Protein AF-A0A2G3PJY3-F1 (afdb_monomer_lite)

Organism: Williamsia marianensis (NCBI:txid85044)

Secondary structure (DSSP, 8-state):
-------SS--S--TTTTTS-HHHHHHHHH-HHHHHHHS---PPP--HHHHHHHHHHHHHHHTSTTHHHHHHHHHHHHHHHSSSHHHHBTTTEEEEES-S--SSTT-EEEEEEEETTEEEEEEEE-SSSPEEEEEEEEGGGSPTTHHHHHHTTT-EE-----TTT-TTEEEEEESSHHHHHHHHHH-HHHHHHHHHHHHHHHHH----TTGGG--HHHHHHHHTTGGG-----PPPTTHHHHHHHHHH------PPP--SS---S---

Sequence (268 aa):
MFNSEHTSSIYGASEFDELIAIEDQLAWFEDPAASNLTSAHDVHPIDNNQRARSRKNWAKFTSRPDAHQVLDAVSLNLRTCTPFPFQTQIHYWGVSCLPNTRLGRGYKRLSTVSMGVLEMLWINQTPSGPVSVQMGTDYRLLPPDFERELATCDVAMAGVMHVNGGAAEEVLTFPTISAFIGAMHQFAPIRMAAARFALDRMRMSKLTRHKDAHNFLFAQKALHRVDKWSITTEPLDGLSEVITALREGPATTKHPSSSSRQRDARRE

Structure (mmCIF, N/CA/C/O backbone):
data_AF-A0A2G3PJY3-F1
#
_entry.id   AF-A0A2G3PJY3-F1
#
loop_
_atom_site.group_PDB
_atom_site.id
_atom_site.type_symbol
_atom_site.label_atom_id
_atom_site.label_alt_id
_atom_site.label_comp_id
_atom_site.label_asym_id
_atom_site.label_entity_id
_atom_site.label_seq_id
_atom_site.pdbx_PDB_ins_code
_atom_site.Cartn_x
_atom_site.Cartn_y
_atom_site.Cartn_z
_atom_site.occupancy
_atom_site.B_iso_or_equiv
_atom_site.auth_seq_id
_atom_site.auth_comp_id
_atom_site.auth_asym_id
_atom_site.auth_atom_id
_atom_site.pdbx_PDB_model_num
ATOM 1 N N . MET A 1 1 ? -16.376 12.536 -30.348 1.00 33.31 1 MET A N 1
ATOM 2 C CA . MET A 1 1 ? -16.473 11.520 -29.281 1.00 33.31 1 MET A CA 1
ATOM 3 C C . MET A 1 1 ? -15.064 10.972 -29.119 1.00 33.31 1 MET A C 1
ATOM 5 O O . MET A 1 1 ? -14.607 10.265 -30.003 1.00 33.31 1 MET A O 1
ATOM 9 N N . PHE A 1 2 ? -14.310 11.477 -28.140 1.00 26.34 2 PHE A N 1
ATOM 10 C CA . PHE A 1 2 ? -12.899 11.120 -27.962 1.00 26.34 2 PHE A CA 1
ATOM 11 C C . PHE A 1 2 ? -12.816 9.767 -27.252 1.00 26.34 2 PHE A C 1
ATOM 13 O O . PHE A 1 2 ? -13.312 9.633 -26.136 1.00 26.34 2 PHE A O 1
ATOM 20 N N . ASN A 1 3 ? -12.220 8.776 -27.919 1.00 27.02 3 ASN A N 1
ATOM 21 C CA . ASN A 1 3 ? -11.763 7.541 -27.292 1.00 27.02 3 ASN A CA 1
ATOM 22 C C . ASN A 1 3 ? -10.588 7.893 -26.378 1.00 27.02 3 ASN A C 1
ATOM 24 O O . ASN A 1 3 ? -9.454 8.028 -26.832 1.00 27.02 3 ASN A O 1
ATOM 28 N N . SER A 1 4 ? -10.873 8.072 -25.095 1.00 31.02 4 SER A N 1
ATOM 29 C CA . SER A 1 4 ? -9.855 8.063 -24.051 1.00 31.02 4 SER A CA 1
ATOM 30 C C . SER A 1 4 ? -9.510 6.603 -23.763 1.00 31.02 4 SER A C 1
ATOM 32 O O . SER A 1 4 ? -10.037 6.005 -22.827 1.00 31.02 4 SER A O 1
ATOM 34 N N . GLU A 1 5 ? -8.670 5.991 -24.599 1.00 35.22 5 GLU A N 1
ATOM 35 C CA . GLU A 1 5 ? -7.984 4.759 -24.213 1.00 35.22 5 GLU A CA 1
ATOM 36 C C . GLU A 1 5 ? -7.044 5.110 -23.056 1.00 35.22 5 GLU A C 1
ATOM 38 O O . GLU A 1 5 ? -5.922 5.575 -23.241 1.00 35.22 5 GLU A O 1
ATOM 43 N N . HIS A 1 6 ? -7.547 4.962 -21.832 1.00 41.31 6 HIS A N 1
ATOM 44 C CA . HIS A 1 6 ? -6.742 5.017 -20.623 1.00 41.31 6 HIS A CA 1
ATOM 45 C C . HIS A 1 6 ? -5.883 3.753 -20.590 1.00 41.31 6 HIS A C 1
ATOM 47 O O . HIS A 1 6 ? -6.284 2.735 -20.020 1.00 41.31 6 HIS A O 1
ATOM 53 N N . THR A 1 7 ? -4.727 3.804 -21.253 1.00 43.88 7 THR A N 1
ATOM 54 C CA . THR A 1 7 ? -3.687 2.778 -21.179 1.00 43.88 7 THR A CA 1
ATOM 55 C C . THR A 1 7 ? -3.373 2.517 -19.709 1.00 43.88 7 THR A C 1
ATOM 57 O O . THR A 1 7 ? -2.815 3.351 -19.001 1.00 43.88 7 THR A O 1
ATOM 60 N N . SER A 1 8 ? -3.826 1.364 -19.216 1.00 53.47 8 SER A N 1
ATOM 61 C CA . SER A 1 8 ? -3.751 0.990 -17.802 1.00 53.47 8 SER A CA 1
ATOM 62 C C . SER A 1 8 ? -2.347 0.592 -17.363 1.00 53.47 8 SER A C 1
ATOM 64 O O . SER A 1 8 ? -2.084 0.576 -16.166 1.00 53.47 8 SER A O 1
ATOM 66 N N . SER A 1 9 ? -1.453 0.324 -18.313 1.00 57.56 9 SER A N 1
ATOM 67 C CA . SER A 1 9 ? -0.045 0.029 -18.075 1.00 57.56 9 SER A CA 1
ATOM 68 C C . SER A 1 9 ? 0.822 0.970 -18.891 1.00 57.56 9 SER A C 1
ATOM 70 O O . SER A 1 9 ? 0.548 1.221 -20.067 1.00 57.56 9 SER A O 1
ATOM 72 N N . ILE A 1 10 ? 1.864 1.491 -18.252 1.00 58.69 10 ILE A N 1
ATOM 73 C CA . ILE A 1 10 ? 2.832 2.365 -18.902 1.00 58.69 10 ILE A CA 1
ATOM 74 C C . ILE A 1 10 ? 3.955 1.506 -19.424 1.00 58.69 10 ILE A C 1
ATOM 76 O O . ILE A 1 10 ? 4.731 0.934 -18.662 1.00 58.69 10 ILE A O 1
ATOM 80 N N . TYR A 1 11 ? 4.013 1.450 -20.743 1.00 61.94 11 TYR A N 1
ATOM 81 C CA . TYR A 1 11 ? 5.111 0.858 -21.471 1.00 61.94 11 TYR A CA 1
ATOM 82 C C . TYR A 1 11 ? 6.049 1.986 -21.905 1.00 61.94 11 TYR A C 1
ATOM 84 O O . TYR A 1 11 ? 5.591 2.996 -22.440 1.00 61.94 11 TYR A O 1
ATOM 92 N N . GLY A 1 12 ? 7.348 1.822 -21.650 1.00 74.56 12 GLY A N 1
ATOM 93 C CA . GLY A 1 12 ? 8.374 2.823 -21.951 1.00 74.56 12 GLY A CA 1
ATOM 94 C C . GLY A 1 12 ? 8.879 3.599 -20.732 1.00 74.56 12 GLY A C 1
ATOM 95 O O . GLY A 1 12 ? 8.469 3.340 -19.599 1.00 74.56 12 GLY A O 1
ATOM 96 N N . ALA A 1 13 ? 9.801 4.529 -20.994 1.00 83.19 13 ALA A N 1
ATOM 97 C CA . ALA A 1 13 ? 10.519 5.291 -19.976 1.00 83.19 13 ALA A CA 1
ATOM 98 C C . ALA A 1 13 ? 9.579 6.121 -19.082 1.00 83.19 13 ALA A C 1
ATOM 100 O O . ALA A 1 13 ? 8.616 6.729 -19.556 1.00 83.19 13 ALA A O 1
ATOM 101 N N . SER A 1 14 ? 9.888 6.165 -17.790 1.00 91.62 14 SER A N 1
ATOM 102 C CA . SER A 1 14 ? 9.190 6.930 -16.756 1.00 91.62 14 SER A CA 1
ATOM 103 C C . SER A 1 14 ? 10.194 7.673 -15.873 1.00 91.62 14 SER A C 1
ATOM 105 O O . SER A 1 14 ? 11.303 7.194 -15.667 1.00 91.62 14 SER A O 1
ATOM 107 N N . GLU A 1 15 ? 9.791 8.788 -15.255 1.00 93.06 15 GLU A N 1
ATOM 108 C CA . GLU A 1 15 ? 10.578 9.432 -14.185 1.00 93.06 15 GLU A CA 1
ATOM 109 C C . GLU A 1 15 ? 10.863 8.482 -13.004 1.00 93.06 15 GLU A C 1
ATOM 111 O O . GLU A 1 15 ? 11.769 8.720 -12.206 1.00 93.06 15 GLU A O 1
ATOM 116 N N . PHE A 1 16 ? 10.079 7.408 -12.855 1.00 94.38 16 PHE A N 1
ATOM 117 C CA . PHE A 1 16 ? 10.356 6.366 -11.869 1.00 94.38 16 PHE A CA 1
ATOM 118 C C . PHE A 1 16 ? 11.653 5.603 -12.189 1.00 94.38 16 PHE A C 1
ATOM 120 O O . PHE A 1 16 ? 12.368 5.233 -11.260 1.00 94.38 16 PHE A O 1
ATOM 127 N N . ASP A 1 17 ? 11.998 5.464 -13.475 1.00 94.00 17 ASP A N 1
ATOM 128 C CA . ASP A 1 17 ? 13.208 4.775 -13.954 1.00 94.00 17 ASP A CA 1
ATOM 129 C C . ASP A 1 17 ? 14.494 5.534 -13.605 1.00 94.00 17 ASP A C 1
ATOM 131 O O . ASP A 1 17 ? 15.562 4.939 -13.497 1.00 94.00 17 ASP A O 1
ATOM 135 N N . GLU A 1 18 ? 14.394 6.850 -13.392 1.00 93.44 18 GLU A N 1
ATOM 136 C CA . GLU A 1 18 ? 15.515 7.682 -12.938 1.00 93.44 18 GLU A CA 1
ATOM 137 C C . GLU A 1 18 ? 15.864 7.434 -11.464 1.00 93.44 18 GLU A C 1
ATOM 139 O O . GLU A 1 18 ? 16.992 7.690 -11.045 1.00 93.44 18 GLU A O 1
ATOM 144 N N . LEU A 1 19 ? 14.890 6.973 -10.669 1.00 93.31 19 LEU A N 1
ATOM 145 C CA . LEU A 1 19 ? 15.078 6.670 -9.250 1.00 93.31 19 LEU A CA 1
ATOM 146 C C . LEU A 1 19 ? 15.406 5.193 -9.026 1.00 93.31 19 LEU A C 1
ATOM 148 O O . LEU A 1 19 ? 16.272 4.884 -8.213 1.00 93.31 19 LEU A O 1
ATOM 152 N N . ILE A 1 20 ? 14.693 4.302 -9.714 1.00 94.69 20 ILE A N 1
ATOM 153 C CA . ILE A 1 20 ? 14.829 2.852 -9.591 1.00 94.69 20 ILE A CA 1
ATOM 154 C C . ILE A 1 20 ? 15.078 2.291 -10.988 1.00 94.69 20 ILE A C 1
ATOM 156 O O . ILE A 1 20 ? 14.203 2.394 -11.847 1.00 94.69 20 ILE A O 1
ATOM 160 N N . ALA A 1 21 ? 16.231 1.662 -11.213 1.00 94.00 21 ALA A N 1
ATOM 161 C CA . ALA A 1 21 ? 16.554 1.080 -12.513 1.00 94.00 21 ALA A CA 1
ATOM 162 C C . ALA A 1 21 ? 15.511 0.028 -12.931 1.00 94.00 21 ALA A C 1
ATOM 164 O O . ALA A 1 21 ? 14.923 -0.657 -12.092 1.00 94.00 21 ALA A O 1
ATOM 165 N N . ILE A 1 22 ? 15.265 -0.115 -14.235 1.00 92.00 22 ILE A N 1
ATOM 166 C CA . ILE A 1 22 ? 14.250 -1.047 -14.755 1.00 92.00 22 ILE A CA 1
ATOM 167 C C . ILE A 1 22 ? 14.578 -2.487 -14.345 1.00 92.00 22 ILE A C 1
ATOM 169 O O . ILE A 1 22 ? 13.683 -3.251 -13.991 1.00 92.00 22 ILE A O 1
ATOM 173 N N . GLU A 1 23 ? 15.858 -2.846 -14.338 1.00 92.56 23 GLU A N 1
ATOM 174 C CA . GLU A 1 23 ? 16.346 -4.155 -13.913 1.00 92.56 23 GLU A CA 1
ATOM 175 C C . GLU A 1 23 ? 15.986 -4.436 -12.449 1.00 92.56 23 GLU A C 1
ATOM 177 O O . GLU A 1 23 ? 15.497 -5.522 -12.138 1.00 92.56 23 GLU A O 1
ATOM 182 N N . ASP A 1 24 ? 16.132 -3.435 -11.575 1.00 94.31 24 ASP A N 1
ATOM 183 C CA . ASP A 1 24 ? 15.751 -3.537 -10.165 1.00 94.31 24 ASP A CA 1
ATOM 184 C C . ASP A 1 24 ? 14.231 -3.641 -10.008 1.00 94.31 24 ASP A C 1
ATOM 186 O O . ASP A 1 24 ? 13.748 -4.414 -9.183 1.00 94.31 24 ASP A O 1
ATOM 190 N N . GLN A 1 25 ? 13.451 -2.912 -10.814 1.00 94.44 25 GLN A N 1
ATOM 191 C CA . GLN A 1 25 ? 11.987 -3.020 -10.809 1.00 94.44 25 GLN A CA 1
ATOM 192 C C . GLN A 1 25 ? 11.514 -4.420 -11.212 1.00 94.44 25 GLN A C 1
ATOM 194 O O . GLN A 1 25 ? 10.578 -4.944 -10.610 1.00 94.44 25 GLN A O 1
ATOM 199 N N . LEU A 1 26 ? 12.154 -5.026 -12.217 1.00 91.50 26 LEU A N 1
ATOM 200 C CA . LEU A 1 26 ? 11.853 -6.388 -12.659 1.00 91.50 26 LEU A CA 1
ATOM 201 C C . LEU A 1 26 ? 12.228 -7.413 -11.584 1.00 91.50 26 LEU A C 1
ATOM 203 O O . LEU A 1 26 ? 11.395 -8.247 -11.241 1.00 91.50 26 LEU A O 1
ATOM 207 N N . ALA A 1 27 ? 13.429 -7.302 -11.009 1.00 92.06 27 ALA A N 1
ATOM 208 C CA . ALA A 1 27 ? 13.872 -8.173 -9.921 1.00 92.06 27 ALA A CA 1
ATOM 209 C C . ALA A 1 27 ? 12.976 -8.036 -8.677 1.00 92.06 27 ALA A C 1
ATOM 211 O O . ALA A 1 27 ? 12.614 -9.030 -8.053 1.00 92.06 27 ALA A O 1
ATOM 212 N N . TRP A 1 28 ? 12.555 -6.812 -8.344 1.00 94.38 28 TRP A N 1
ATOM 213 C CA . TRP A 1 28 ? 11.581 -6.572 -7.283 1.00 94.38 28 TRP A CA 1
ATOM 214 C C . TRP A 1 28 ? 10.233 -7.213 -7.590 1.00 94.38 28 TRP A C 1
ATOM 216 O O . TRP A 1 28 ? 9.597 -7.736 -6.685 1.00 94.38 28 TRP A O 1
ATOM 226 N N . PHE A 1 29 ? 9.775 -7.181 -8.840 1.00 93.12 29 PHE A N 1
ATOM 227 C CA . PHE A 1 29 ? 8.481 -7.756 -9.188 1.00 93.12 29 PHE A CA 1
ATOM 228 C C . PHE A 1 29 ? 8.472 -9.290 -9.104 1.00 93.12 29 PHE A C 1
ATOM 230 O O . PHE A 1 29 ? 7.424 -9.863 -8.825 1.00 93.12 29 PHE A O 1
ATOM 237 N N . GLU A 1 30 ? 9.615 -9.953 -9.292 1.00 90.81 30 GLU A N 1
ATOM 238 C CA . GLU A 1 30 ? 9.751 -11.402 -9.083 1.00 90.81 30 GLU A CA 1
ATOM 239 C C . GLU A 1 30 ? 9.550 -11.796 -7.612 1.00 90.81 30 GLU A C 1
ATOM 241 O O . GLU A 1 30 ? 8.887 -12.794 -7.325 1.00 90.81 30 GLU A O 1
ATOM 246 N N . ASP A 1 31 ? 10.071 -10.993 -6.678 1.00 91.31 31 ASP A N 1
ATOM 247 C CA . ASP A 1 31 ? 9.917 -11.219 -5.242 1.00 91.31 31 ASP A CA 1
ATOM 248 C C . ASP A 1 31 ? 9.834 -9.904 -4.436 1.00 91.31 31 ASP A C 1
ATOM 250 O O . ASP A 1 31 ? 10.797 -9.497 -3.770 1.00 91.31 31 ASP A O 1
ATOM 254 N N . PRO A 1 32 ? 8.656 -9.245 -4.408 1.00 93.75 32 PRO A N 1
ATOM 255 C CA . PRO A 1 32 ? 8.513 -7.958 -3.731 1.00 93.75 32 PRO A CA 1
ATOM 256 C C . PRO A 1 32 ? 8.850 -8.027 -2.245 1.00 93.75 32 PRO A C 1
ATOM 258 O O . PRO A 1 32 ? 9.388 -7.077 -1.671 1.00 93.75 32 PRO A O 1
ATOM 261 N N . ALA A 1 33 ? 8.518 -9.154 -1.609 1.00 92.50 33 ALA A N 1
ATOM 262 C CA . ALA A 1 33 ? 8.734 -9.349 -0.191 1.00 92.50 33 ALA A CA 1
ATOM 263 C C . ALA A 1 33 ? 10.233 -9.440 0.112 1.00 92.50 33 ALA A C 1
ATOM 265 O O . ALA A 1 33 ? 10.715 -8.667 0.942 1.00 92.50 33 ALA A O 1
ATOM 266 N N . ALA A 1 34 ? 10.981 -10.334 -0.539 1.00 91.00 34 ALA A N 1
ATOM 267 C CA . ALA A 1 34 ? 12.408 -10.473 -0.266 1.00 91.00 34 ALA A CA 1
ATOM 268 C C . ALA A 1 34 ? 13.186 -9.211 -0.648 1.00 91.00 34 ALA A C 1
ATOM 270 O O . ALA A 1 34 ? 13.959 -8.717 0.177 1.00 91.00 34 ALA A O 1
ATOM 271 N N . SER A 1 35 ? 12.916 -8.622 -1.818 1.00 92.19 35 SER A N 1
ATOM 272 C CA . SER A 1 35 ? 13.588 -7.394 -2.258 1.00 92.19 35 SER A CA 1
ATOM 273 C C . SER A 1 35 ? 13.389 -6.247 -1.268 1.00 92.19 35 SER A C 1
ATOM 275 O O . SER A 1 35 ? 14.342 -5.546 -0.924 1.00 92.19 35 SER A O 1
ATOM 277 N N . ASN A 1 36 ? 12.180 -6.085 -0.722 1.00 93.06 36 ASN A N 1
ATOM 278 C CA . ASN A 1 36 ? 11.906 -5.060 0.286 1.00 93.06 36 ASN A CA 1
ATOM 279 C C . ASN A 1 36 ? 12.504 -5.374 1.673 1.00 93.06 36 ASN A C 1
ATOM 281 O O . ASN A 1 36 ? 12.446 -4.511 2.546 1.00 93.06 36 ASN A O 1
ATOM 285 N N . LEU A 1 37 ? 13.043 -6.577 1.918 1.00 88.31 37 LEU A N 1
ATOM 286 C CA . LEU A 1 37 ? 13.780 -6.913 3.154 1.00 88.31 37 LEU A CA 1
ATOM 287 C C . LEU A 1 37 ? 15.218 -6.459 3.103 1.00 88.31 37 LEU A C 1
ATOM 289 O O . LEU A 1 37 ? 15.779 -6.041 4.106 1.00 88.31 37 LEU A O 1
ATOM 293 N N . THR A 1 38 ? 15.817 -6.652 1.937 1.00 85.50 38 THR A N 1
ATOM 294 C CA . THR A 1 38 ? 17.238 -6.424 1.714 1.00 85.50 38 THR A CA 1
ATOM 295 C C . THR A 1 38 ? 17.502 -5.019 1.196 1.00 85.50 38 THR A C 1
ATOM 297 O O . THR A 1 38 ? 18.649 -4.580 1.194 1.00 85.50 38 THR A O 1
ATOM 300 N N . SER A 1 39 ? 16.458 -4.313 0.751 1.00 81.69 39 SER A N 1
ATOM 301 C CA . SER A 1 39 ? 16.536 -2.915 0.335 1.00 81.69 39 SER A CA 1
ATOM 302 C C . SER A 1 39 ? 17.130 -2.053 1.443 1.00 81.69 39 SER A C 1
ATOM 304 O O . SER A 1 39 ? 16.768 -2.188 2.610 1.00 81.69 39 SER A O 1
ATOM 306 N N . ALA A 1 40 ? 18.016 -1.127 1.074 1.00 73.50 40 ALA A N 1
ATOM 307 C CA . ALA A 1 40 ? 18.611 -0.200 2.027 1.00 73.50 40 ALA A CA 1
ATOM 308 C C . ALA A 1 40 ? 17.519 0.563 2.797 1.00 73.50 40 ALA A C 1
ATOM 310 O O . ALA A 1 40 ? 16.655 1.218 2.206 1.00 73.50 40 ALA A O 1
ATOM 311 N N . HIS A 1 41 ? 17.570 0.488 4.127 1.00 79.25 41 HIS A N 1
ATOM 312 C CA . HIS A 1 41 ? 16.671 1.208 5.030 1.00 79.25 41 HIS A CA 1
ATOM 313 C C . HIS A 1 41 ? 17.119 2.667 5.202 1.00 79.25 41 HIS A C 1
ATOM 315 O O . HIS A 1 41 ? 17.265 3.150 6.329 1.00 79.25 41 HIS A O 1
ATOM 321 N N . ASP A 1 42 ? 17.328 3.382 4.096 1.00 70.44 42 ASP A N 1
ATOM 322 C CA . ASP A 1 42 ? 17.586 4.821 4.131 1.00 70.44 42 ASP A CA 1
ATOM 323 C C . ASP A 1 42 ? 16.280 5.543 4.459 1.00 70.44 42 ASP A C 1
ATOM 325 O O . ASP A 1 42 ? 15.516 5.994 3.606 1.00 70.44 42 ASP A O 1
ATOM 329 N N . VAL A 1 43 ? 15.978 5.588 5.756 1.00 67.88 43 VAL A N 1
ATOM 330 C CA . VAL A 1 43 ? 14.805 6.274 6.280 1.00 67.88 43 VAL A CA 1
ATOM 331 C C . VAL A 1 43 ? 14.985 7.760 6.029 1.00 67.88 43 VAL A C 1
ATOM 333 O O . VAL A 1 43 ? 15.874 8.385 6.612 1.00 67.88 43 VAL A O 1
ATOM 336 N N . HIS A 1 44 ? 14.089 8.345 5.234 1.00 74.62 44 HIS A N 1
ATOM 337 C CA . HIS A 1 44 ? 14.032 9.793 5.098 1.00 74.62 44 HIS A CA 1
ATOM 338 C C . HIS A 1 44 ? 13.892 10.415 6.501 1.00 74.62 44 HIS A C 1
ATOM 340 O O . HIS A 1 44 ? 12.893 10.162 7.192 1.00 74.62 44 HIS A O 1
ATOM 346 N N . PRO A 1 45 ? 14.865 11.224 6.963 1.00 83.94 45 PRO A N 1
ATOM 347 C CA . PRO A 1 45 ? 14.797 11.808 8.290 1.00 83.94 45 PRO A CA 1
ATOM 348 C C . PRO A 1 45 ? 13.554 12.691 8.385 1.00 83.94 45 PRO A C 1
ATOM 350 O O . PRO A 1 45 ? 13.281 13.513 7.509 1.00 83.94 45 PRO A O 1
ATOM 353 N N . ILE A 1 46 ? 12.770 12.482 9.443 1.00 89.94 46 ILE A N 1
ATOM 354 C CA . ILE A 1 46 ? 11.528 13.224 9.666 1.00 89.94 46 ILE A CA 1
ATOM 355 C C . ILE A 1 46 ? 11.875 14.552 10.331 1.00 89.94 46 ILE A C 1
ATOM 357 O O . ILE A 1 46 ? 12.275 14.568 11.503 1.00 8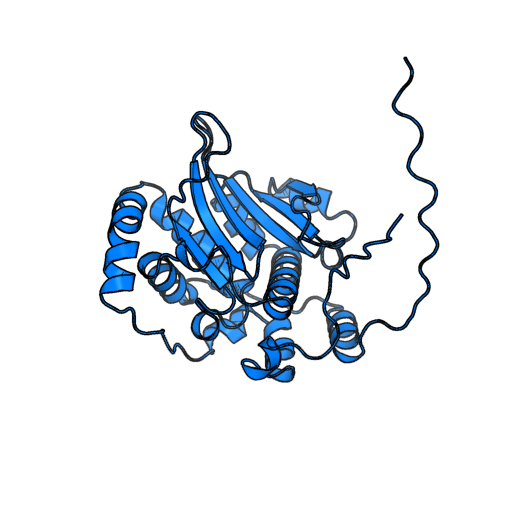9.94 46 ILE A O 1
ATOM 361 N N . ASP A 1 47 ? 11.661 15.655 9.616 1.00 93.56 47 ASP A N 1
ATOM 362 C CA . ASP A 1 47 ? 11.883 16.995 10.154 1.00 93.56 47 ASP A CA 1
ATOM 363 C C . ASP A 1 47 ? 10.828 17.385 11.218 1.00 93.56 47 ASP A C 1
ATOM 365 O O . ASP A 1 47 ? 9.795 16.730 11.417 1.00 93.56 47 ASP A O 1
ATOM 369 N N . ASN A 1 48 ? 11.085 18.477 11.942 1.00 95.19 48 ASN A N 1
ATOM 370 C CA . ASN A 1 48 ? 10.203 18.933 13.019 1.00 95.19 48 ASN A CA 1
ATOM 371 C C . ASN A 1 48 ? 8.800 19.335 12.528 1.00 95.19 48 ASN A C 1
ATOM 373 O O . ASN A 1 48 ? 7.816 19.078 13.228 1.00 95.19 48 ASN A O 1
ATOM 377 N N . ASN A 1 49 ? 8.681 19.903 11.327 1.00 94.88 49 ASN A N 1
ATOM 378 C CA . ASN A 1 49 ? 7.404 20.325 10.749 1.00 94.88 49 ASN A CA 1
ATOM 379 C C . ASN A 1 49 ? 6.571 19.112 10.312 1.00 94.88 49 ASN A C 1
ATOM 381 O O . ASN A 1 49 ? 5.372 19.030 10.591 1.00 94.88 49 ASN A O 1
ATOM 385 N N . GLN A 1 50 ? 7.197 18.129 9.667 1.00 94.75 50 GLN A N 1
ATOM 386 C CA . GLN A 1 50 ? 6.605 16.840 9.309 1.00 94.75 50 GLN A CA 1
ATOM 387 C C . GLN A 1 50 ? 6.100 16.093 10.550 1.00 94.75 50 GLN A C 1
ATOM 389 O O . GLN A 1 50 ? 4.960 15.609 10.578 1.00 94.75 50 GLN A O 1
ATOM 394 N N . ARG A 1 51 ? 6.910 16.064 11.615 1.00 95.62 51 ARG A N 1
ATOM 395 C CA . ARG A 1 51 ? 6.535 15.473 12.904 1.00 95.62 51 ARG A CA 1
ATOM 396 C C . ARG A 1 51 ? 5.355 16.203 13.541 1.00 95.62 51 ARG A C 1
ATOM 398 O O . ARG A 1 51 ? 4.413 15.546 13.989 1.00 95.62 51 ARG A O 1
ATOM 405 N N . ALA A 1 52 ? 5.384 17.536 13.565 1.00 96.12 52 ALA A N 1
ATOM 406 C CA . ALA A 1 52 ? 4.314 18.354 14.129 1.00 96.12 52 ALA A CA 1
ATOM 407 C C . ALA A 1 52 ? 2.977 18.123 13.405 1.00 96.12 52 ALA A C 1
ATOM 409 O O . ALA A 1 52 ? 1.974 17.843 14.065 1.00 96.12 52 ALA A O 1
ATOM 410 N N . ARG A 1 53 ? 2.977 18.130 12.061 1.00 94.94 53 ARG A N 1
ATOM 411 C CA . ARG A 1 53 ? 1.788 17.837 11.237 1.00 94.94 53 ARG A CA 1
ATOM 412 C C . ARG A 1 53 ? 1.231 16.434 11.489 1.00 94.94 53 ARG A C 1
ATOM 414 O O . ARG A 1 53 ? 0.020 16.255 11.593 1.00 94.94 53 ARG A O 1
ATOM 421 N N . SER A 1 54 ? 2.111 15.448 11.659 1.00 96.44 54 SER A N 1
ATOM 422 C CA . SER A 1 54 ? 1.718 14.047 11.861 1.00 96.44 54 SER A CA 1
ATOM 423 C C . SER A 1 54 ? 1.152 13.764 13.260 1.00 96.44 54 SER A C 1
ATOM 425 O O . SER A 1 54 ? 0.321 12.866 13.420 1.00 96.44 54 SER A O 1
ATOM 427 N N . ARG A 1 55 ? 1.587 14.516 14.284 1.00 97.00 55 ARG A N 1
ATOM 428 C CA . ARG A 1 55 ? 1.383 14.192 15.709 1.00 97.00 55 ARG A CA 1
ATOM 429 C C . ARG A 1 55 ? -0.086 14.064 16.110 1.00 97.00 55 ARG A C 1
ATOM 431 O O . ARG A 1 55 ? -0.427 13.116 16.811 1.00 97.00 55 ARG A O 1
ATOM 438 N N . LYS A 1 56 ? -0.954 14.986 15.680 1.00 96.62 56 LYS A N 1
ATOM 439 C CA . LYS A 1 56 ? -2.366 15.017 16.109 1.00 96.62 56 LYS A CA 1
ATOM 440 C C . LYS A 1 56 ? -3.128 13.761 15.675 1.00 96.62 56 LYS A C 1
ATOM 442 O O . LYS A 1 56 ? -3.728 13.087 16.510 1.00 96.62 56 LYS A O 1
ATOM 447 N N . ASN A 1 57 ? -3.096 13.446 14.379 1.00 96.62 57 ASN A N 1
ATOM 448 C CA . ASN A 1 57 ? -3.790 12.271 13.849 1.00 96.62 57 ASN A CA 1
ATOM 449 C C . ASN A 1 57 ? -3.124 10.981 14.312 1.00 96.62 57 ASN A C 1
ATOM 451 O O . ASN A 1 57 ? -3.829 10.034 14.643 1.00 96.62 57 ASN A O 1
ATOM 455 N N . TRP A 1 58 ? -1.793 10.972 14.414 1.00 97.88 58 TRP A N 1
ATOM 456 C CA . TRP A 1 58 ? -1.058 9.827 14.933 1.00 97.88 58 TRP A CA 1
ATOM 457 C C . TRP A 1 58 ? -1.461 9.489 16.371 1.00 97.88 58 TRP A C 1
ATOM 459 O O . TRP A 1 58 ? -1.839 8.354 16.626 1.00 97.88 58 TRP A O 1
ATOM 469 N N . ALA A 1 59 ? -1.485 10.467 17.283 1.00 98.19 59 ALA A N 1
ATOM 470 C CA . ALA A 1 59 ? -1.874 10.243 18.677 1.00 98.19 59 ALA A CA 1
ATOM 471 C C . ALA A 1 59 ? -3.304 9.684 18.798 1.00 98.19 59 ALA A C 1
ATOM 473 O O . ALA A 1 59 ? -3.536 8.702 19.504 1.00 98.19 59 ALA A O 1
ATOM 474 N N . LYS A 1 60 ? -4.251 10.266 18.048 1.00 97.56 60 LYS A N 1
ATOM 475 C CA . LYS A 1 60 ? -5.644 9.793 17.988 1.00 97.56 60 LYS A CA 1
ATOM 476 C C . LYS A 1 60 ? -5.766 8.402 17.361 1.00 97.56 60 LYS A C 1
ATOM 478 O O . LYS A 1 60 ? -6.644 7.631 17.731 1.00 97.56 60 LYS A O 1
ATOM 483 N N . PHE A 1 61 ? -4.930 8.095 16.378 1.00 97.69 61 PHE A N 1
ATOM 484 C CA . PHE A 1 61 ? -4.899 6.786 15.746 1.00 97.69 61 PHE A CA 1
ATOM 485 C C . PHE A 1 61 ? -4.361 5.731 16.716 1.00 97.69 61 PHE A C 1
ATOM 487 O O . PHE A 1 61 ? -5.012 4.713 16.915 1.00 97.69 61 PHE A O 1
ATOM 494 N N . THR A 1 62 ? -3.240 6.002 17.390 1.00 98.12 62 THR A N 1
ATOM 495 C CA . THR A 1 62 ? -2.621 5.069 18.344 1.00 98.12 62 THR A CA 1
ATOM 496 C C . THR A 1 62 ? -3.457 4.806 19.589 1.00 98.12 62 THR A C 1
ATOM 498 O O . THR A 1 62 ? -3.250 3.789 20.238 1.00 98.12 62 THR A O 1
ATOM 501 N N . SER A 1 63 ? -4.405 5.685 19.929 1.00 97.62 63 SER A N 1
ATOM 502 C CA . SER A 1 63 ? -5.332 5.452 21.041 1.00 97.62 63 SER A CA 1
ATOM 503 C C . SER A 1 63 ? -6.475 4.494 20.689 1.00 97.62 63 SER A C 1
ATOM 505 O O . SER A 1 63 ? -7.329 4.237 21.535 1.00 97.62 63 SER A O 1
ATOM 507 N N . ARG A 1 64 ? -6.568 4.020 19.440 1.00 96.06 64 ARG A N 1
ATOM 508 C CA . ARG A 1 64 ? -7.595 3.055 19.041 1.00 96.06 64 ARG A CA 1
ATOM 509 C C . ARG A 1 64 ? -7.210 1.631 19.466 1.00 96.06 64 ARG A C 1
ATOM 511 O O . ARG A 1 64 ? -6.037 1.275 19.366 1.00 96.06 64 ARG A O 1
ATOM 518 N N . PRO A 1 65 ? -8.185 0.783 19.841 1.00 96.00 65 PRO A N 1
ATOM 519 C CA . PRO A 1 65 ? -7.911 -0.605 20.229 1.00 96.00 65 PRO A CA 1
ATOM 520 C C . PRO A 1 65 ? -7.346 -1.460 19.078 1.00 96.00 65 PRO A C 1
ATOM 522 O O . PRO A 1 65 ? -6.532 -2.352 19.299 1.00 96.00 65 PRO A O 1
ATOM 525 N N . ASP A 1 66 ? -7.723 -1.149 17.839 1.00 96.12 66 ASP A N 1
ATOM 526 C CA . ASP A 1 66 ? -7.337 -1.854 16.611 1.00 96.12 66 ASP A CA 1
ATOM 527 C C . ASP A 1 66 ? -6.117 -1.236 15.899 1.00 96.12 66 ASP A C 1
ATOM 529 O O . ASP A 1 66 ? -5.741 -1.675 14.813 1.00 96.12 66 ASP A O 1
ATOM 533 N N . ALA A 1 67 ? -5.465 -0.226 16.493 1.00 97.62 67 ALA A N 1
ATOM 534 C CA . ALA A 1 67 ? -4.382 0.517 15.842 1.00 97.62 67 ALA A CA 1
ATOM 535 C C . ALA A 1 67 ? -3.226 -0.386 15.382 1.00 97.62 67 ALA A C 1
ATOM 537 O O . ALA A 1 67 ? -2.641 -0.155 14.323 1.00 97.62 67 ALA A O 1
ATOM 538 N N . HIS A 1 68 ? -2.902 -1.417 16.169 1.00 97.38 68 HIS A N 1
ATOM 539 C CA . HIS A 1 68 ? -1.848 -2.373 15.842 1.00 97.38 68 HIS A CA 1
ATOM 540 C C . HIS A 1 68 ? -2.205 -3.220 14.615 1.00 97.38 68 HIS A C 1
ATOM 542 O O . HIS A 1 68 ? -1.378 -3.330 13.722 1.00 97.38 68 HIS A O 1
ATOM 548 N N . GLN A 1 69 ? -3.444 -3.705 14.509 1.00 97.19 69 GLN A N 1
ATOM 549 C CA . GLN A 1 69 ? -3.907 -4.486 13.358 1.00 97.19 69 GLN A CA 1
ATOM 550 C C . GLN A 1 69 ? -3.887 -3.646 12.078 1.00 97.19 69 GLN A C 1
ATOM 552 O O . GLN A 1 69 ? -3.443 -4.105 11.030 1.00 97.19 69 GLN A O 1
ATOM 557 N N . VAL A 1 70 ? -4.313 -2.381 12.162 1.00 98.06 70 VAL A N 1
ATOM 558 C CA . VAL A 1 70 ? -4.263 -1.459 11.017 1.00 98.06 70 VAL A CA 1
ATOM 559 C C . VAL A 1 70 ? -2.812 -1.189 10.593 1.00 98.06 70 VAL A C 1
ATOM 561 O O . VAL A 1 70 ? -2.517 -1.160 9.400 1.00 98.06 70 VAL A O 1
ATOM 564 N N . LEU A 1 71 ? -1.898 -1.009 11.555 1.00 97.94 71 LEU A N 1
ATOM 565 C CA . LEU A 1 71 ? -0.459 -0.885 11.288 1.00 97.94 71 LEU A CA 1
ATOM 566 C C . LEU A 1 71 ? 0.112 -2.134 10.626 1.00 97.94 71 LEU A C 1
ATOM 568 O O . LEU A 1 71 ? 0.938 -2.008 9.727 1.00 97.94 71 LEU A O 1
ATOM 572 N N . ASP A 1 72 ? -0.322 -3.305 11.072 1.00 97.69 72 ASP A N 1
ATOM 573 C CA . ASP A 1 72 ? 0.135 -4.583 10.557 1.00 97.69 72 ASP A CA 1
ATOM 574 C C . ASP A 1 72 ? -0.344 -4.778 9.105 1.00 97.69 72 ASP A C 1
ATOM 576 O O . ASP A 1 72 ? 0.473 -5.057 8.233 1.00 97.69 72 ASP A O 1
ATOM 580 N N . ALA A 1 73 ? -1.609 -4.475 8.794 1.00 98.19 73 ALA A N 1
ATOM 581 C CA . ALA A 1 73 ? -2.119 -4.502 7.420 1.00 98.19 73 ALA A CA 1
ATOM 582 C C . ALA A 1 73 ? -1.366 -3.543 6.478 1.00 98.19 73 ALA A C 1
ATOM 584 O O . ALA A 1 73 ? -0.981 -3.922 5.372 1.00 98.19 73 ALA A O 1
ATOM 585 N N . VAL A 1 74 ? -1.116 -2.304 6.920 1.00 98.56 74 VAL A N 1
ATOM 586 C CA . VAL A 1 74 ? -0.335 -1.337 6.129 1.00 98.56 74 VAL A CA 1
ATOM 587 C C . VAL A 1 74 ? 1.105 -1.817 5.957 1.00 98.56 74 VAL A C 1
ATOM 589 O O . VAL A 1 74 ? 1.628 -1.765 4.852 1.00 98.56 74 VAL A O 1
ATOM 592 N N . SER A 1 75 ? 1.745 -2.306 7.021 1.00 97.88 75 SER A N 1
ATOM 593 C CA . SER A 1 75 ? 3.112 -2.832 6.961 1.00 97.88 75 SER A CA 1
ATOM 594 C C . SER A 1 75 ? 3.228 -3.997 5.978 1.00 97.88 75 SER A C 1
ATOM 596 O O . SER A 1 75 ? 4.147 -4.017 5.163 1.00 97.88 75 SER A O 1
ATOM 598 N N . LEU A 1 76 ? 2.263 -4.915 6.003 1.00 97.62 76 LEU A N 1
ATOM 599 C CA . LEU A 1 76 ? 2.190 -6.049 5.093 1.00 97.62 76 LEU A CA 1
ATOM 600 C C . LEU A 1 76 ? 2.039 -5.609 3.629 1.00 97.62 76 LEU A C 1
ATOM 602 O O . LEU A 1 76 ? 2.730 -6.127 2.752 1.00 97.62 76 LEU A O 1
ATOM 606 N N . ASN A 1 77 ? 1.183 -4.624 3.357 1.00 98.06 77 ASN A N 1
ATOM 607 C CA . ASN A 1 77 ? 1.038 -4.061 2.015 1.00 98.06 77 ASN A CA 1
ATOM 608 C C . ASN A 1 77 ? 2.316 -3.346 1.543 1.00 98.06 77 ASN A C 1
ATOM 610 O O . ASN A 1 77 ? 2.746 -3.553 0.410 1.00 98.06 77 ASN A O 1
ATOM 614 N N . LEU A 1 78 ? 2.970 -2.566 2.411 1.00 97.25 78 LEU A N 1
ATOM 615 C CA . LEU A 1 78 ? 4.259 -1.940 2.088 1.00 97.25 78 LEU A CA 1
ATOM 616 C C . LEU A 1 78 ? 5.318 -2.994 1.768 1.00 97.25 78 LEU A C 1
ATOM 618 O O . LEU A 1 78 ? 6.048 -2.863 0.792 1.00 97.25 78 LEU A O 1
ATOM 622 N N . ARG A 1 79 ? 5.351 -4.066 2.560 1.00 95.62 79 ARG A N 1
ATOM 623 C CA . ARG A 1 79 ? 6.274 -5.181 2.391 1.00 95.62 79 ARG A CA 1
ATOM 624 C C . ARG A 1 79 ? 6.092 -5.899 1.055 1.00 95.62 79 ARG A C 1
ATOM 626 O O . ARG A 1 79 ? 7.076 -6.182 0.390 1.00 95.62 79 ARG A O 1
ATOM 633 N N . THR A 1 80 ? 4.858 -6.215 0.685 1.00 96.25 80 THR A N 1
ATOM 634 C CA . THR A 1 80 ? 4.575 -7.176 -0.396 1.00 96.25 80 THR A CA 1
ATOM 635 C C . THR A 1 80 ? 4.117 -6.544 -1.702 1.00 96.25 80 THR A C 1
ATOM 637 O O . THR A 1 80 ? 4.114 -7.221 -2.720 1.00 96.25 80 THR A O 1
ATOM 640 N N . CYS A 1 81 ? 3.691 -5.281 -1.681 1.00 97.25 81 CYS A N 1
ATOM 641 C CA . CYS A 1 81 ? 3.046 -4.652 -2.833 1.00 97.25 81 CYS A CA 1
ATOM 642 C C . CYS A 1 81 ? 3.671 -3.313 -3.223 1.00 97.25 81 CY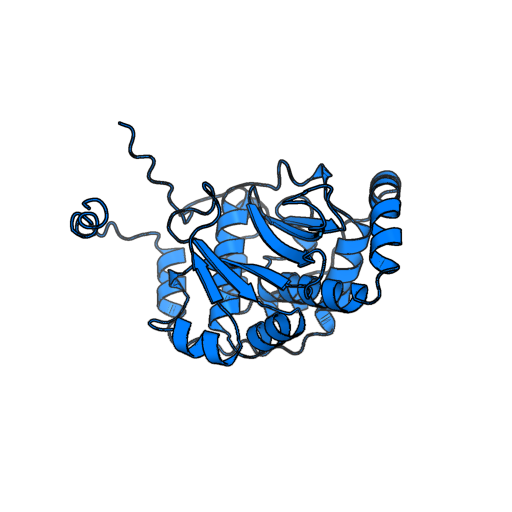S A C 1
ATOM 644 O O . CYS A 1 81 ? 3.432 -2.850 -4.327 1.00 97.25 81 CYS A O 1
ATOM 646 N N . THR A 1 82 ? 4.422 -2.649 -2.338 1.00 97.25 82 THR A N 1
ATOM 647 C CA . THR A 1 82 ? 4.954 -1.306 -2.623 1.00 97.25 82 THR A CA 1
ATOM 648 C C . THR A 1 82 ? 6.398 -1.393 -3.122 1.00 97.25 82 THR A C 1
ATOM 650 O O . THR A 1 82 ? 7.239 -1.894 -2.374 1.00 97.25 82 THR A O 1
ATOM 653 N N . PRO A 1 83 ? 6.711 -0.901 -4.334 1.00 96.38 83 PRO A N 1
ATOM 654 C CA . PRO A 1 83 ? 8.083 -0.801 -4.827 1.00 96.38 83 PRO A CA 1
ATOM 655 C C . PRO A 1 83 ? 8.986 0.023 -3.903 1.00 96.38 83 PRO A C 1
ATOM 657 O O . PRO A 1 83 ? 8.755 1.222 -3.710 1.00 96.38 83 PRO A O 1
ATOM 660 N N . PHE A 1 84 ? 10.027 -0.612 -3.355 1.00 95.75 84 PHE A N 1
ATOM 661 C CA . PHE A 1 84 ? 11.125 0.031 -2.617 1.00 95.75 84 PHE A CA 1
ATOM 662 C C . PHE A 1 84 ? 10.648 1.079 -1.595 1.00 95.75 84 PHE A C 1
ATOM 664 O O . PHE A 1 84 ? 11.001 2.259 -1.688 1.00 95.75 84 PHE A O 1
ATOM 671 N N . PRO A 1 85 ? 9.808 0.700 -0.614 1.00 96.06 85 PRO A N 1
ATOM 672 C CA . PRO A 1 85 ? 8.972 1.647 0.114 1.00 96.06 85 PRO A CA 1
ATOM 673 C C . PRO A 1 85 ? 9.782 2.648 0.951 1.00 96.06 85 PRO A C 1
ATOM 675 O O . PRO A 1 85 ? 9.310 3.759 1.174 1.00 96.06 85 PRO A O 1
ATOM 678 N N . PHE A 1 86 ? 11.006 2.316 1.374 1.00 94.88 86 PHE A N 1
ATOM 679 C CA . PHE A 1 86 ? 11.904 3.277 2.027 1.00 94.88 86 PHE A CA 1
ATOM 680 C C . PHE A 1 86 ? 12.378 4.376 1.065 1.00 94.88 86 PHE A C 1
ATOM 682 O O . PHE A 1 86 ? 12.254 5.558 1.377 1.00 94.88 86 PHE A O 1
ATOM 689 N N . GLN A 1 87 ? 12.855 3.994 -0.121 1.00 94.19 87 GLN A N 1
ATOM 690 C CA . GLN A 1 87 ? 13.446 4.905 -1.109 1.00 94.19 87 GLN A CA 1
ATOM 691 C C . GLN A 1 87 ? 12.394 5.779 -1.806 1.00 94.19 87 GLN A C 1
ATOM 693 O O . GLN A 1 87 ? 12.664 6.915 -2.190 1.00 94.19 87 GLN A O 1
ATOM 698 N N . THR A 1 88 ? 11.174 5.262 -1.964 1.00 95.38 88 THR A N 1
ATOM 699 C CA . THR A 1 88 ? 10.121 5.894 -2.774 1.00 95.38 88 THR A CA 1
ATOM 700 C C . THR A 1 88 ? 9.075 6.654 -1.947 1.00 95.38 88 THR A C 1
ATOM 702 O O . THR A 1 88 ? 8.135 7.238 -2.508 1.00 95.38 88 THR A O 1
ATOM 705 N N . GLN A 1 89 ? 9.231 6.679 -0.614 1.00 95.62 89 GLN A N 1
ATOM 706 C CA . GLN A 1 89 ? 8.345 7.395 0.309 1.00 95.62 89 GLN A CA 1
ATOM 707 C C . GLN A 1 89 ? 8.231 8.870 -0.080 1.00 95.62 89 GLN A C 1
ATOM 709 O O . GLN A 1 89 ? 9.204 9.477 -0.510 1.00 95.62 89 GLN A O 1
ATOM 714 N N . ILE A 1 90 ? 7.033 9.446 0.076 1.00 94.38 90 ILE A N 1
ATOM 715 C CA . ILE A 1 90 ? 6.638 10.843 -0.195 1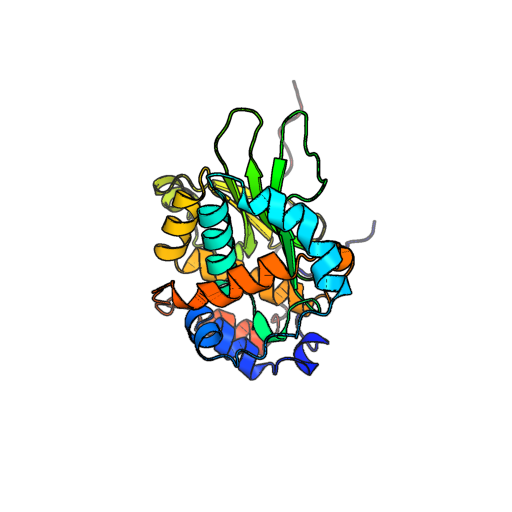.00 94.38 90 ILE A CA 1
ATOM 716 C C . ILE A 1 90 ? 6.748 11.294 -1.661 1.00 94.38 90 ILE A C 1
ATOM 718 O O . ILE A 1 90 ? 6.031 12.210 -2.070 1.00 94.38 90 ILE A O 1
ATOM 722 N N . HIS A 1 91 ? 7.600 10.647 -2.454 1.00 94.62 91 HIS A N 1
ATOM 723 C CA . HIS A 1 91 ? 7.787 10.916 -3.873 1.00 94.62 91 HIS A CA 1
ATOM 724 C C . HIS A 1 91 ? 6.802 10.145 -4.734 1.00 94.62 91 HIS A C 1
ATOM 726 O O . HIS A 1 91 ? 6.222 10.739 -5.634 1.00 94.62 91 HIS A O 1
ATOM 732 N N . TYR A 1 92 ? 6.573 8.866 -4.440 1.00 96.75 92 TYR A N 1
ATOM 733 C CA . TYR A 1 92 ? 5.729 7.999 -5.265 1.00 96.75 92 TYR A CA 1
ATOM 734 C C . TYR A 1 92 ? 4.610 7.323 -4.480 1.00 96.75 92 TYR A C 1
ATOM 736 O O . TYR A 1 92 ? 3.557 7.045 -5.052 1.00 96.75 92 TYR A O 1
ATOM 744 N N . TRP A 1 93 ? 4.776 7.161 -3.166 1.00 97.75 93 TRP A N 1
ATOM 745 C CA . TRP A 1 93 ? 3.709 6.699 -2.287 1.00 97.75 93 TRP A CA 1
ATOM 746 C C . TRP A 1 93 ? 3.612 7.515 -1.000 1.00 97.75 93 TRP A C 1
ATOM 748 O O . TRP A 1 93 ? 4.561 8.162 -0.547 1.00 97.75 93 TRP A O 1
ATOM 758 N N . GLY A 1 94 ? 2.440 7.473 -0.375 1.00 97.69 94 GLY A N 1
ATOM 759 C CA . GLY A 1 94 ? 2.240 8.022 0.954 1.00 97.69 94 GLY A CA 1
ATOM 760 C C . GLY A 1 94 ? 1.145 7.306 1.728 1.00 97.69 94 GLY A C 1
ATOM 761 O O . GLY A 1 94 ? 0.300 6.642 1.145 1.00 97.69 94 GLY A O 1
ATOM 762 N N . VAL A 1 95 ? 1.152 7.448 3.052 1.00 98.19 95 VAL A N 1
ATOM 763 C CA . VAL A 1 95 ? 0.113 6.896 3.925 1.00 98.19 95 VAL A CA 1
ATOM 764 C C . VAL A 1 95 ? -0.475 7.989 4.799 1.00 98.19 95 VAL A C 1
ATOM 766 O O . VAL A 1 95 ? 0.253 8.834 5.312 1.00 98.19 95 VAL A O 1
ATOM 769 N N . SER A 1 96 ? -1.786 7.965 5.002 1.00 97.56 96 SER A N 1
ATOM 770 C CA . SER A 1 96 ? -2.484 8.837 5.950 1.00 97.56 96 SER A CA 1
ATOM 771 C C . SER A 1 96 ? -3.128 8.009 7.062 1.00 97.56 96 SER A C 1
ATOM 773 O O . SER A 1 96 ? -3.532 6.875 6.827 1.00 97.56 96 SER A O 1
ATOM 775 N N . CYS A 1 97 ? -3.261 8.570 8.270 1.00 96.62 97 CYS A N 1
ATOM 776 C CA . CYS A 1 97 ? -4.169 8.043 9.296 1.00 96.62 97 CYS A CA 1
ATOM 777 C C . CYS A 1 97 ? -5.279 9.041 9.599 1.00 96.62 97 CYS A C 1
ATOM 779 O O . CYS A 1 97 ? -5.041 10.247 9.721 1.00 96.62 97 CYS A O 1
ATOM 781 N N . LEU A 1 98 ? -6.483 8.498 9.775 1.00 95.00 98 LEU A N 1
ATOM 782 C CA . LEU A 1 98 ? -7.709 9.233 10.069 1.00 95.00 98 LEU A CA 1
ATOM 783 C C . LEU A 1 98 ? -7.915 10.440 9.134 1.00 95.00 98 LEU A C 1
ATOM 785 O O . LEU A 1 98 ? -8.121 11.553 9.634 1.00 95.00 98 LEU A O 1
ATOM 789 N N . PRO A 1 99 ? -7.829 10.270 7.797 1.00 91.12 99 PRO A N 1
ATOM 790 C CA . PRO A 1 99 ? -8.109 11.370 6.888 1.00 91.12 99 PRO A CA 1
ATOM 791 C C . PRO A 1 99 ? -9.558 11.838 7.065 1.00 91.12 99 PRO A C 1
ATOM 793 O O . PRO A 1 99 ? -10.448 11.078 7.448 1.00 91.12 99 PRO A O 1
ATOM 796 N N . ASN A 1 100 ? -9.812 13.110 6.760 1.00 85.19 100 ASN A N 1
ATOM 797 C CA . ASN A 1 100 ? -11.134 13.724 6.926 1.00 85.19 100 ASN A CA 1
ATOM 798 C C . ASN A 1 100 ? -12.169 13.274 5.875 1.00 85.19 100 ASN A C 1
ATOM 800 O O . ASN A 1 100 ? -13.261 13.841 5.817 1.00 85.19 100 ASN A O 1
ATOM 804 N N . THR A 1 101 ? -11.860 12.264 5.064 1.00 78.94 101 THR A N 1
ATOM 805 C CA . THR A 1 101 ? -12.767 11.697 4.066 1.00 78.94 101 THR A CA 1
ATOM 806 C C . THR A 1 101 ? -13.990 11.087 4.752 1.00 78.94 101 THR A C 1
ATOM 808 O O . THR A 1 101 ? -13.887 10.103 5.488 1.00 78.94 101 THR A O 1
ATOM 811 N N . ARG A 1 102 ? -15.167 11.677 4.518 1.00 74.06 102 ARG A N 1
ATOM 812 C CA . ARG A 1 102 ? -16.457 11.175 5.007 1.00 74.06 102 ARG A CA 1
ATOM 813 C C . ARG A 1 102 ? -17.224 10.569 3.835 1.00 74.06 102 ARG A C 1
ATOM 815 O O . ARG A 1 102 ? -17.704 11.312 2.991 1.00 74.06 102 ARG A O 1
ATOM 822 N N . LEU A 1 103 ? -17.359 9.241 3.801 1.00 74.50 103 LEU A N 1
ATOM 823 C CA . LEU A 1 103 ? -18.177 8.546 2.790 1.00 74.50 103 LEU A CA 1
ATOM 824 C C . LEU A 1 103 ? -19.664 8.455 3.179 1.00 74.50 103 LEU A C 1
ATOM 826 O O . LEU A 1 103 ? -20.490 8.016 2.392 1.00 74.50 103 LEU A O 1
ATOM 830 N N . GLY A 1 104 ? -20.019 8.863 4.399 1.00 80.25 104 GLY A N 1
ATOM 831 C CA . GLY A 1 104 ? -21.385 8.815 4.908 1.00 80.25 104 GLY A CA 1
ATOM 832 C C . GLY A 1 104 ? -21.441 9.062 6.412 1.00 80.25 104 GLY A C 1
ATOM 833 O O . GLY A 1 104 ? -20.410 9.195 7.083 1.00 80.25 104 GLY A O 1
ATOM 834 N N . ARG A 1 105 ? -22.654 9.134 6.969 1.00 80.94 105 ARG A N 1
ATOM 835 C CA . ARG A 1 105 ? -22.848 9.341 8.410 1.00 80.94 105 ARG A CA 1
ATOM 836 C C . ARG A 1 105 ? -22.251 8.168 9.190 1.00 80.94 105 ARG A C 1
ATOM 838 O O . ARG A 1 105 ? -22.669 7.035 9.014 1.00 80.94 105 ARG A O 1
ATOM 845 N N . GLY A 1 106 ? -21.287 8.468 10.062 1.00 80.69 106 GLY A N 1
ATOM 846 C CA . GLY A 1 106 ? -20.630 7.507 10.957 1.00 80.69 106 GLY A CA 1
ATOM 847 C C . GLY A 1 106 ? -19.556 6.626 10.305 1.00 80.69 106 GLY A C 1
ATOM 848 O O . GLY A 1 106 ? -18.883 5.888 11.018 1.00 80.69 106 GLY A O 1
ATOM 849 N N . TYR A 1 107 ? -19.351 6.741 8.992 1.00 89.00 107 TYR A N 1
ATOM 850 C CA . TYR A 1 107 ? -18.248 6.085 8.300 1.00 89.00 107 TYR A CA 1
ATOM 851 C C . TYR A 1 107 ? -16.918 6.769 8.626 1.00 89.00 107 TYR A C 1
ATOM 853 O O . TYR A 1 107 ? -16.837 8.003 8.659 1.00 89.00 107 TYR A O 1
ATOM 861 N N . LYS A 1 108 ? -15.867 5.981 8.854 1.00 92.50 108 LYS A N 1
ATOM 862 C CA . LYS A 1 108 ? -14.530 6.483 9.180 1.00 92.50 108 LYS A CA 1
ATOM 863 C C . LYS A 1 108 ? -13.479 5.786 8.327 1.00 92.50 108 LYS A C 1
ATOM 865 O O . LYS A 1 108 ? -13.282 4.581 8.454 1.00 92.50 108 LYS A O 1
ATOM 870 N N . ARG A 1 109 ? -12.739 6.570 7.543 1.00 95.44 109 ARG A N 1
ATOM 871 C CA . ARG A 1 109 ? -11.476 6.128 6.951 1.00 95.44 109 ARG A CA 1
ATOM 872 C C . ARG A 1 109 ? -10.405 6.130 8.041 1.00 95.44 109 ARG A C 1
ATOM 874 O O . ARG A 1 109 ? -10.158 7.159 8.671 1.00 95.44 109 ARG A O 1
ATOM 881 N N . LEU A 1 110 ? -9.814 4.971 8.310 1.00 97.12 110 LEU A N 1
ATOM 882 C CA . LEU A 1 110 ? -8.792 4.796 9.344 1.00 97.12 110 LEU A CA 1
ATOM 883 C C . LEU A 1 110 ? -7.391 5.015 8.792 1.00 97.12 110 LEU A C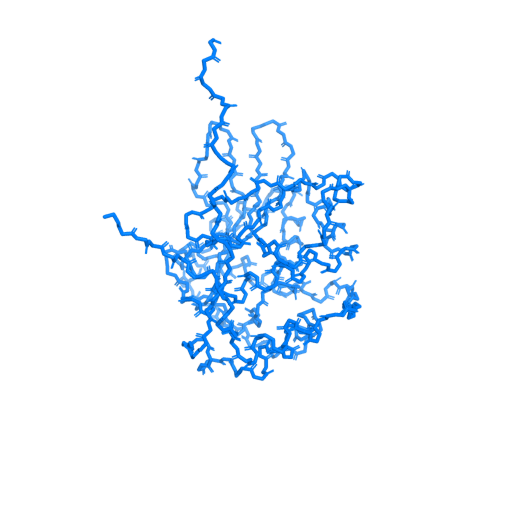 1
ATOM 885 O O . LEU A 1 110 ? -6.579 5.677 9.436 1.00 97.12 110 LEU A O 1
ATOM 889 N N . SER A 1 111 ? -7.137 4.477 7.603 1.00 98.19 111 SER A N 1
ATOM 890 C CA . SER A 1 111 ? -5.868 4.593 6.898 1.00 98.19 111 SER A CA 1
ATOM 891 C C . SER A 1 111 ? -6.091 4.542 5.391 1.00 98.19 111 SER A C 1
ATOM 893 O O . SER A 1 111 ? -7.024 3.879 4.934 1.00 98.19 111 SER A O 1
ATOM 895 N N . THR A 1 112 ? -5.215 5.206 4.645 1.00 98.06 112 THR A N 1
ATOM 896 C CA . THR A 1 112 ? -5.104 5.069 3.190 1.00 98.06 112 THR A CA 1
ATOM 897 C C . THR A 1 112 ? -3.626 5.051 2.815 1.00 98.06 112 THR A C 1
ATOM 899 O O . THR A 1 112 ? -2.916 5.977 3.207 1.00 98.06 112 THR A O 1
ATOM 902 N N . VAL A 1 113 ? -3.191 4.060 2.034 1.00 98.50 113 VAL A N 1
ATOM 903 C CA . VAL A 1 113 ? -1.944 4.091 1.255 1.00 98.50 113 VAL A CA 1
ATOM 904 C C . VAL A 1 113 ? -2.288 4.565 -0.153 1.00 98.50 113 VAL A C 1
ATOM 906 O O . VAL A 1 113 ? -3.192 4.026 -0.789 1.00 98.50 113 VAL A O 1
ATOM 909 N N . SER A 1 114 ? -1.585 5.581 -0.631 1.00 98.06 114 SER A N 1
ATOM 910 C CA . SER A 1 114 ? -1.781 6.193 -1.943 1.00 98.06 114 SER A CA 1
ATOM 911 C C . SER A 1 114 ? -0.505 6.091 -2.763 1.00 98.06 114 SER A C 1
ATOM 913 O O . SER A 1 114 ? 0.578 6.269 -2.207 1.00 98.06 114 SER A O 1
ATOM 915 N N . MET A 1 115 ? -0.631 5.860 -4.069 1.00 97.00 115 MET A N 1
ATOM 916 C CA . MET A 1 115 ? 0.488 5.817 -5.015 1.00 97.00 115 MET A CA 1
ATOM 917 C C . MET A 1 115 ? 0.122 6.597 -6.277 1.00 97.00 115 MET A C 1
ATOM 919 O O . MET A 1 115 ? -0.977 6.440 -6.817 1.00 97.00 115 MET A O 1
ATOM 923 N N . GLY A 1 116 ? 1.008 7.497 -6.704 1.00 91.88 116 GLY A N 1
ATOM 924 C CA . GLY A 1 116 ? 0.694 8.479 -7.743 1.00 91.88 116 GLY A CA 1
ATOM 925 C C . GLY A 1 116 ? -0.537 9.324 -7.385 1.00 91.88 116 GLY A C 1
ATOM 926 O O . GLY A 1 116 ? -0.535 10.095 -6.419 1.00 91.88 116 GLY A O 1
ATOM 927 N N . VAL A 1 117 ? -1.620 9.166 -8.150 1.00 90.56 117 VAL A N 1
ATOM 928 C CA . VAL A 1 117 ? -2.905 9.863 -7.933 1.00 90.56 117 VAL A CA 1
ATOM 929 C C . VAL A 1 117 ? -3.990 8.994 -7.281 1.00 90.56 117 VAL A C 1
ATOM 931 O O . VAL A 1 117 ? -5.090 9.497 -7.030 1.00 90.56 117 VAL A O 1
ATOM 934 N N . LEU A 1 118 ? -3.719 7.712 -7.016 1.00 94.00 118 LEU A N 1
ATOM 935 C CA . LEU A 1 118 ? -4.722 6.728 -6.600 1.00 94.00 118 LEU A CA 1
ATOM 936 C C . LEU A 1 118 ? -4.595 6.355 -5.116 1.00 94.00 118 LEU A C 1
ATOM 938 O O . LEU A 1 118 ? -3.501 6.353 -4.551 1.00 94.00 118 LEU A O 1
ATOM 942 N N . GLU A 1 119 ? -5.716 5.996 -4.492 1.00 95.44 119 GLU A N 1
ATOM 943 C CA . GLU A 1 119 ? -5.719 5.239 -3.241 1.00 95.44 119 GLU A CA 1
ATOM 944 C C . GLU A 1 119 ? -5.556 3.754 -3.592 1.00 95.44 119 GLU A C 1
ATOM 946 O O . GLU A 1 119 ? -6.334 3.226 -4.375 1.00 95.44 119 GLU A O 1
ATOM 951 N N . MET A 1 120 ? -4.531 3.097 -3.052 1.00 97.06 120 MET A N 1
ATOM 952 C CA . MET A 1 120 ? -4.158 1.717 -3.398 1.00 97.06 120 MET A CA 1
ATOM 953 C C . MET A 1 120 ? -4.626 0.709 -2.360 1.00 97.06 120 MET A C 1
ATOM 955 O O . MET A 1 120 ? -5.040 -0.392 -2.695 1.00 97.06 120 MET A O 1
ATOM 959 N N . LEU A 1 121 ? -4.561 1.099 -1.090 1.00 98.56 121 LEU A N 1
ATOM 960 C CA . LEU A 1 121 ? -5.061 0.336 0.042 1.00 98.56 121 LEU A CA 1
ATOM 961 C C . LEU A 1 121 ? -5.813 1.305 0.931 1.00 98.56 121 LEU A C 1
ATOM 963 O O . LEU A 1 121 ? -5.286 2.366 1.276 1.00 98.56 121 LEU A O 1
ATOM 967 N N . TRP A 1 122 ? -7.004 0.936 1.370 1.00 97.25 122 TRP A N 1
ATOM 968 C CA . TRP A 1 122 ? -7.701 1.739 2.349 1.00 97.25 122 TRP A CA 1
ATOM 969 C C . TRP A 1 122 ? -8.502 0.923 3.347 1.00 97.25 122 TRP A C 1
ATOM 971 O O . TRP A 1 122 ? -9.086 -0.112 3.044 1.00 97.25 122 TRP A O 1
ATOM 981 N N . ILE A 1 123 ? -8.497 1.416 4.582 1.00 98.12 123 ILE A N 1
ATOM 982 C CA . ILE A 1 123 ? -9.013 0.703 5.744 1.00 98.12 123 ILE A CA 1
ATOM 983 C C . ILE A 1 123 ? -10.125 1.536 6.352 1.00 98.12 123 ILE A C 1
ATOM 985 O O . ILE A 1 123 ? -9.918 2.698 6.720 1.00 98.12 123 ILE A O 1
ATOM 989 N N . ASN A 1 124 ? -11.305 0.941 6.459 1.00 96.31 124 ASN A N 1
ATOM 990 C CA . ASN A 1 124 ? -12.538 1.639 6.777 1.00 96.31 124 ASN A CA 1
ATOM 991 C C . ASN A 1 124 ? -13.288 0.999 7.923 1.00 96.31 124 ASN A C 1
ATOM 993 O O . ASN A 1 124 ? -13.330 -0.216 8.056 1.00 96.31 124 ASN A O 1
ATOM 997 N N . GLN A 1 125 ? -13.969 1.839 8.690 1.00 94.88 125 GLN A N 1
ATOM 998 C CA . GLN A 1 125 ? -14.899 1.426 9.722 1.00 94.88 125 GLN A CA 1
ATOM 999 C C . GLN A 1 125 ? -16.274 2.017 9.419 1.00 94.88 125 GLN A C 1
ATOM 1001 O O . GLN A 1 125 ? -16.430 3.238 9.309 1.00 94.88 125 GLN A O 1
ATOM 1006 N N . THR A 1 126 ? -17.276 1.154 9.293 1.00 90.38 126 THR A N 1
ATOM 1007 C CA . THR A 1 126 ? -18.681 1.572 9.230 1.00 90.38 126 THR A CA 1
ATOM 1008 C C . THR A 1 126 ? -19.177 1.948 10.639 1.00 90.38 126 THR A C 1
ATOM 1010 O O . THR A 1 126 ? -18.520 1.614 11.625 1.00 90.38 126 THR A O 1
ATOM 1013 N N . PRO A 1 127 ? -20.308 2.668 10.789 1.00 87.38 127 PRO A N 1
ATOM 1014 C CA . PRO A 1 127 ? -20.744 3.189 12.093 1.00 87.38 127 PRO A CA 1
ATOM 1015 C C . PRO A 1 127 ? -20.901 2.121 13.184 1.00 87.38 127 PRO A C 1
ATOM 1017 O O . PRO A 1 127 ? -20.612 2.388 14.348 1.00 87.38 127 PRO A O 1
ATOM 1020 N N . SER A 1 128 ? -21.367 0.936 12.795 1.00 83.94 128 SER A N 1
ATOM 1021 C CA . SER A 1 128 ? -21.682 -0.193 13.674 1.00 83.94 128 SER A CA 1
ATOM 1022 C C . SER A 1 128 ? -20.992 -1.493 13.262 1.00 83.94 128 SER A C 1
ATOM 1024 O O . SER A 1 128 ? -21.210 -2.516 13.904 1.00 83.94 128 SER A O 1
ATOM 1026 N N . GLY A 1 129 ? -20.210 -1.484 12.182 1.00 85.44 129 GLY A N 1
ATOM 1027 C CA . GLY A 1 129 ? -19.639 -2.697 11.613 1.00 85.44 129 GLY A CA 1
ATOM 1028 C C . GLY A 1 129 ? -18.131 -2.824 11.817 1.00 85.44 129 GLY A C 1
ATOM 1029 O O . GLY A 1 129 ? -17.481 -1.943 12.397 1.00 85.44 129 GLY A O 1
ATOM 1030 N N . PRO A 1 130 ? -17.574 -3.953 11.351 1.00 89.81 130 PRO A N 1
ATOM 1031 C CA . PRO A 1 130 ? -16.163 -4.257 11.501 1.00 89.81 130 PRO A CA 1
ATOM 1032 C C . PRO A 1 130 ? -15.287 -3.295 10.696 1.00 89.81 130 PRO A C 1
ATOM 1034 O O . PRO A 1 130 ? -15.745 -2.555 9.817 1.00 89.81 130 PRO A O 1
ATOM 1037 N N . VAL A 1 131 ? -13.993 -3.321 11.009 1.00 96.25 131 VAL A N 1
ATOM 1038 C CA . VAL A 1 131 ? -12.985 -2.681 10.170 1.00 96.25 131 VAL A CA 1
ATOM 1039 C C . VAL A 1 131 ? -12.731 -3.554 8.952 1.00 96.25 131 VAL A C 1
ATOM 1041 O O . VAL A 1 131 ? -12.255 -4.673 9.100 1.00 96.25 131 VAL A O 1
ATOM 1044 N N . SER A 1 132 ? -13.007 -3.016 7.771 1.00 97.06 132 SER A N 1
ATOM 1045 C CA . SER A 1 132 ? -12.763 -3.658 6.479 1.00 97.06 132 SER A CA 1
ATOM 1046 C C . SER A 1 132 ? -11.530 -3.070 5.803 1.00 97.06 132 SER A C 1
ATOM 1048 O O . SER A 1 132 ? -11.135 -1.929 6.077 1.00 97.06 132 SER A O 1
ATOM 1050 N N . VAL A 1 133 ? -10.943 -3.846 4.900 1.00 98.31 133 VAL A N 1
ATOM 1051 C CA . VAL A 1 133 ? -9.832 -3.429 4.046 1.00 98.31 133 VAL A CA 1
ATOM 1052 C C . VAL A 1 133 ? -10.302 -3.503 2.600 1.00 98.31 133 VAL A C 1
ATOM 1054 O O . VAL A 1 133 ? -11.035 -4.415 2.230 1.00 98.31 133 VAL A O 1
ATOM 1057 N N . GLN A 1 134 ? -9.897 -2.547 1.781 1.00 98.25 134 GLN A N 1
ATOM 1058 C CA . GLN A 1 134 ? -10.014 -2.636 0.334 1.00 98.25 134 GLN A CA 1
ATOM 1059 C C . GLN A 1 134 ? -8.650 -2.366 -0.296 1.00 98.25 134 GLN A C 1
ATOM 1061 O O . GLN A 1 134 ? -7.878 -1.557 0.231 1.00 98.25 134 GLN A O 1
ATOM 1066 N N . MET A 1 135 ? -8.357 -3.038 -1.405 1.00 98.44 135 MET A N 1
ATOM 1067 C CA . MET A 1 135 ? -7.081 -2.932 -2.106 1.00 98.44 135 MET A CA 1
ATOM 1068 C C . MET A 1 135 ? -7.291 -2.984 -3.617 1.00 98.44 135 MET A C 1
ATOM 1070 O O . MET A 1 135 ? -7.976 -3.877 -4.106 1.00 98.44 135 MET A O 1
ATOM 1074 N N . GLY A 1 136 ? -6.692 -2.045 -4.344 1.00 98.06 136 GLY A N 1
ATOM 1075 C CA . GLY A 1 136 ? -6.636 -2.084 -5.803 1.00 98.06 136 GLY A CA 1
ATOM 1076 C C . GLY A 1 136 ? -5.609 -3.105 -6.292 1.00 98.06 136 GLY A C 1
ATOM 1077 O O . GLY A 1 136 ? -4.517 -3.218 -5.731 1.00 98.06 136 GLY A O 1
ATOM 1078 N N . THR A 1 137 ? -5.961 -3.829 -7.346 1.00 97.56 137 THR A N 1
ATOM 1079 C CA . THR A 1 137 ? -5.167 -4.892 -7.966 1.00 97.56 137 THR A CA 1
ATOM 1080 C C . THR A 1 137 ? -5.283 -4.836 -9.489 1.00 97.56 137 THR A C 1
ATOM 1082 O O . THR A 1 137 ? -6.173 -4.175 -10.025 1.00 97.56 137 THR A O 1
ATOM 1085 N N . ASP A 1 138 ? -4.374 -5.515 -10.185 1.00 95.69 138 ASP A N 1
ATOM 1086 C CA . ASP A 1 138 ? -4.449 -5.741 -11.626 1.00 95.69 138 ASP A CA 1
ATOM 1087 C C . ASP A 1 138 ? -5.168 -7.066 -11.904 1.00 95.69 138 ASP A C 1
ATOM 1089 O O . ASP A 1 138 ? -4.603 -8.138 -11.665 1.00 95.69 138 ASP A O 1
ATOM 1093 N N . TYR A 1 139 ? -6.402 -7.011 -12.415 1.00 94.50 139 TYR A N 1
ATOM 1094 C CA . TYR A 1 139 ? -7.226 -8.215 -12.584 1.00 94.50 139 TYR A CA 1
ATOM 1095 C C . TYR A 1 139 ? -6.599 -9.246 -13.524 1.00 94.50 139 TYR A C 1
ATOM 1097 O O . TYR A 1 139 ? -6.914 -10.428 -13.434 1.00 94.50 139 TYR A O 1
ATOM 1105 N N . ARG A 1 140 ? -5.703 -8.823 -14.426 1.00 92.81 140 ARG A N 1
ATOM 1106 C CA . ARG A 1 140 ? -5.066 -9.714 -15.408 1.00 92.81 140 ARG A CA 1
ATOM 1107 C C . ARG A 1 140 ? -4.110 -10.710 -14.756 1.00 92.81 140 ARG A C 1
ATOM 1109 O O . ARG A 1 140 ? -3.750 -11.694 -15.390 1.00 92.81 140 ARG A O 1
ATOM 1116 N N . LEU A 1 141 ? -3.687 -10.437 -13.520 1.00 92.44 141 LEU A N 1
ATOM 1117 C CA . LEU A 1 141 ? -2.846 -11.324 -12.715 1.00 92.44 141 LEU A CA 1
ATOM 1118 C C . LEU A 1 141 ? -3.640 -12.116 -11.671 1.00 92.44 141 LEU A C 1
ATOM 1120 O O . LEU A 1 141 ? -3.053 -12.885 -10.909 1.00 92.44 141 LEU A O 1
ATOM 1124 N N . LEU A 1 142 ? -4.960 -11.938 -11.620 1.00 93.31 142 LEU A N 1
ATOM 1125 C CA . LEU A 1 142 ? -5.832 -12.802 -10.839 1.00 93.31 142 LEU A CA 1
ATOM 1126 C C . LEU A 1 142 ? -6.183 -14.042 -11.682 1.00 93.31 142 LEU A C 1
ATOM 1128 O O . LEU A 1 142 ? -6.444 -13.903 -12.880 1.00 93.31 142 LEU A O 1
ATOM 1132 N N . PRO A 1 143 ? -6.188 -15.255 -11.097 1.00 90.50 143 PRO A N 1
ATOM 1133 C CA . PRO A 1 143 ? -6.563 -16.462 -11.819 1.00 90.50 143 PRO A CA 1
ATOM 1134 C C . PRO A 1 143 ? -7.971 -16.371 -12.438 1.00 90.50 143 PRO A C 1
ATOM 1136 O O . PRO A 1 143 ? -8.850 -15.677 -11.918 1.00 90.50 143 PRO A O 1
ATOM 1139 N N . PRO A 1 144 ? -8.240 -17.107 -13.527 1.00 87.06 144 PRO A N 1
ATOM 1140 C CA . PRO A 1 144 ? -9.609 -17.328 -13.978 1.00 87.06 144 PRO A CA 1
ATOM 1141 C C . PRO A 1 144 ? -10.448 -17.964 -12.860 1.00 87.06 144 PRO A C 1
ATOM 1143 O O . PRO A 1 144 ? -9.944 -18.790 -12.103 1.00 87.06 144 PRO A O 1
ATOM 1146 N N . ASP A 1 145 ? -11.723 -17.585 -12.752 1.00 86.44 145 ASP A N 1
ATOM 1147 C CA . ASP A 1 145 ? -12.664 -18.093 -11.737 1.00 86.44 145 ASP A CA 1
ATOM 1148 C C . ASP A 1 145 ? -12.223 -17.894 -10.269 1.00 86.44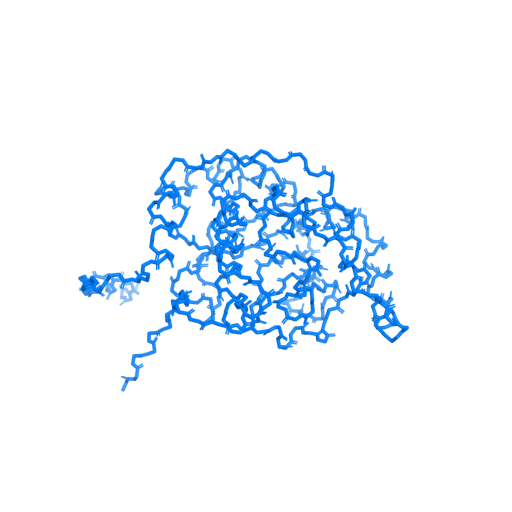 145 ASP A C 1
ATOM 1150 O O . ASP A 1 145 ? -12.777 -18.516 -9.353 1.00 86.44 145 ASP A O 1
ATOM 1154 N N . PHE A 1 146 ? -11.267 -16.988 -10.022 1.00 90.31 146 PHE A N 1
ATOM 1155 C CA . PHE A 1 146 ? -10.698 -16.748 -8.694 1.00 90.31 146 PHE A CA 1
ATOM 1156 C C . PHE A 1 146 ? -11.727 -16.263 -7.668 1.00 90.31 146 PHE A C 1
ATOM 1158 O O . PHE A 1 146 ? -11.545 -16.493 -6.478 1.00 90.31 146 PHE A O 1
ATOM 1165 N N . GLU A 1 147 ? -12.858 -15.696 -8.104 1.00 89.94 147 GLU A N 1
ATOM 1166 C CA . GLU A 1 147 ? -14.000 -15.358 -7.239 1.00 89.94 147 GLU A CA 1
ATOM 1167 C C . GLU A 1 147 ? -14.412 -16.518 -6.319 1.00 89.94 147 GLU A C 1
ATOM 1169 O O . GLU A 1 147 ? -14.719 -16.302 -5.146 1.00 89.94 147 GLU A O 1
ATOM 1174 N N . ARG A 1 148 ? -14.385 -17.762 -6.820 1.00 89.00 148 ARG A N 1
ATOM 1175 C CA . ARG A 1 148 ? -14.763 -18.941 -6.028 1.00 89.00 148 ARG A CA 1
ATOM 1176 C C . ARG A 1 148 ? -13.744 -19.245 -4.934 1.00 89.00 148 ARG A C 1
ATOM 1178 O O . ARG A 1 148 ? -14.132 -19.632 -3.836 1.00 89.00 148 ARG A O 1
ATOM 1185 N N . GLU A 1 149 ? -12.462 -19.094 -5.238 1.00 88.75 149 GLU A N 1
ATOM 1186 C CA . GLU A 1 149 ? -11.375 -19.313 -4.284 1.00 88.75 149 GLU A CA 1
ATOM 1187 C C . GLU A 1 149 ? -11.351 -18.199 -3.232 1.00 88.75 149 GLU A C 1
ATOM 1189 O O . GLU A 1 149 ? -11.328 -18.480 -2.034 1.00 88.75 149 GLU A O 1
ATOM 1194 N N . LEU A 1 150 ? -11.498 -16.944 -3.666 1.00 89.88 150 LEU A N 1
ATOM 1195 C CA . LEU A 1 150 ? -11.617 -15.771 -2.802 1.00 89.88 150 LEU A CA 1
ATOM 1196 C C . LEU A 1 150 ? -12.795 -15.881 -1.824 1.00 89.88 150 LEU A C 1
ATOM 1198 O O . LEU A 1 150 ? -12.650 -15.530 -0.649 1.00 89.88 150 LEU A O 1
ATOM 1202 N N . ALA A 1 151 ? -13.926 -16.438 -2.269 1.00 88.31 151 ALA A N 1
ATOM 1203 C CA . ALA A 1 151 ? -15.092 -16.664 -1.418 1.00 88.31 151 ALA A CA 1
ATOM 1204 C C . ALA A 1 151 ? -14.799 -17.596 -0.228 1.00 88.31 151 ALA A C 1
ATOM 1206 O O . ALA A 1 151 ? -15.433 -17.456 0.814 1.00 88.31 151 ALA A O 1
ATOM 1207 N N . THR A 1 152 ? -13.815 -18.500 -0.326 1.00 85.56 152 THR A N 1
ATOM 1208 C CA . THR A 1 152 ? -13.412 -19.363 0.806 1.00 85.56 152 THR A CA 1
ATOM 1209 C C . THR A 1 152 ? -12.713 -18.600 1.935 1.00 85.56 152 THR A C 1
ATOM 1211 O O . THR A 1 152 ? -12.610 -19.106 3.052 1.00 85.56 152 THR A O 1
ATOM 1214 N N . CYS A 1 153 ? -12.274 -17.368 1.664 1.00 85.06 153 CYS A N 1
ATOM 1215 C CA . CYS A 1 153 ? -11.639 -16.464 2.621 1.00 85.06 153 CYS A CA 1
ATOM 1216 C C . CYS A 1 153 ? -12.449 -15.176 2.843 1.00 85.06 153 CYS A C 1
ATOM 1218 O O . CYS A 1 153 ? -11.903 -14.177 3.317 1.00 85.06 153 CYS A O 1
ATOM 1220 N N . ASP A 1 154 ? -13.736 -15.194 2.477 1.00 91.00 154 ASP A N 1
ATOM 1221 C CA . ASP A 1 154 ? -14.649 -14.049 2.526 1.00 91.00 154 ASP A CA 1
ATOM 1222 C C . ASP A 1 154 ? -14.133 -12.808 1.770 1.00 91.00 154 ASP A C 1
ATOM 1224 O O . ASP A 1 154 ? -14.469 -11.675 2.116 1.00 91.00 154 ASP A O 1
ATOM 1228 N N . VAL A 1 155 ? -13.301 -12.993 0.743 1.00 95.19 155 VAL A N 1
ATOM 1229 C CA . VAL A 1 155 ? -12.803 -11.899 -0.098 1.00 95.19 155 VAL A CA 1
ATOM 1230 C C . VAL A 1 155 ? -13.746 -11.714 -1.282 1.00 95.19 155 VAL A C 1
ATOM 1232 O O . VAL A 1 155 ? -14.144 -12.682 -1.926 1.00 95.19 155 VAL A O 1
ATOM 1235 N N . ALA A 1 156 ? -14.097 -10.465 -1.582 1.00 95.94 156 ALA A N 1
ATOM 1236 C CA . ALA A 1 156 ? -14.976 -10.125 -2.697 1.00 95.94 156 ALA A CA 1
ATOM 1237 C C . ALA A 1 156 ? -14.273 -9.218 -3.711 1.00 95.94 156 ALA A C 1
ATOM 1239 O O . ALA A 1 156 ? -13.523 -8.321 -3.327 1.00 95.94 156 ALA A O 1
ATOM 1240 N N . MET A 1 157 ? -14.569 -9.419 -4.993 1.00 95.94 157 MET A N 1
ATOM 1241 C CA . MET A 1 157 ? -14.214 -8.503 -6.080 1.00 95.94 157 MET A CA 1
ATOM 1242 C C . MET A 1 157 ? -15.292 -7.414 -6.180 1.00 95.94 157 MET A C 1
ATOM 1244 O O . MET A 1 157 ? -16.488 -7.713 -6.170 1.00 95.94 157 MET A O 1
ATOM 1248 N N . ALA A 1 158 ? -14.885 -6.147 -6.193 1.00 94.50 158 ALA A N 1
ATOM 1249 C CA . ALA A 1 158 ? -15.776 -4.983 -6.209 1.00 94.50 158 ALA A CA 1
ATOM 1250 C C . ALA A 1 158 ? -15.805 -4.268 -7.572 1.00 94.50 158 ALA A C 1
ATOM 1252 O O . ALA A 1 158 ? -16.591 -3.337 -7.760 1.00 94.50 158 ALA A O 1
ATOM 1253 N N . GLY A 1 159 ? -14.975 -4.705 -8.516 1.00 92.88 159 GLY A N 1
ATOM 1254 C CA . GLY A 1 159 ? -14.788 -4.122 -9.832 1.00 92.88 159 GLY A CA 1
ATOM 1255 C C . GLY A 1 159 ? -13.908 -2.872 -9.826 1.00 92.88 159 GLY A C 1
ATOM 1256 O O . GLY A 1 159 ? -13.185 -2.563 -8.873 1.00 92.88 159 GLY A O 1
ATOM 1257 N N . VAL A 1 160 ? -14.000 -2.129 -10.929 1.00 91.81 160 VAL A N 1
ATOM 1258 C CA . VAL A 1 160 ? -13.323 -0.842 -11.128 1.00 91.81 160 VAL A CA 1
ATOM 1259 C C . VAL A 1 160 ? -13.979 0.218 -10.241 1.00 91.81 160 VAL A C 1
ATOM 1261 O O . VAL A 1 160 ? -15.167 0.512 -10.385 1.00 91.81 160 VAL A O 1
ATOM 1264 N N . MET A 1 161 ? -13.198 0.839 -9.357 1.00 89.88 161 MET A N 1
ATOM 1265 C CA . MET A 1 161 ? -13.693 1.849 -8.409 1.00 89.88 161 MET A CA 1
ATOM 1266 C C . MET A 1 161 ? -13.202 3.257 -8.733 1.00 89.88 161 MET A C 1
ATOM 1268 O O . MET A 1 161 ? -13.820 4.244 -8.320 1.00 89.88 161 MET A O 1
ATOM 1272 N N . HIS A 1 162 ? -12.102 3.380 -9.471 1.00 86.81 162 HIS A N 1
ATOM 1273 C CA . HIS A 1 162 ? -11.483 4.654 -9.772 1.00 86.81 162 HIS A CA 1
ATOM 1274 C C . HIS A 1 162 ? -11.488 4.928 -11.270 1.00 86.81 162 HIS A C 1
ATOM 1276 O O . HIS A 1 162 ? -10.965 4.165 -12.076 1.00 86.81 162 HIS A O 1
ATOM 1282 N N . VAL A 1 163 ? -11.941 6.126 -11.640 1.00 86.31 163 VAL A N 1
ATOM 1283 C CA . VAL A 1 163 ? -11.843 6.624 -13.024 1.00 86.31 163 VAL A CA 1
ATOM 1284 C C . VAL A 1 163 ? -10.391 6.593 -13.528 1.00 86.31 163 VAL A C 1
ATOM 1286 O O . VAL A 1 163 ? -10.137 6.276 -14.683 1.00 86.31 163 VAL A O 1
ATOM 1289 N N . ASN A 1 164 ? -9.431 6.855 -12.635 1.00 85.50 164 ASN A N 1
ATOM 1290 C CA . ASN A 1 164 ? -7.997 6.836 -12.938 1.00 85.50 164 ASN A CA 1
ATOM 1291 C C . ASN A 1 164 ? -7.319 5.492 -12.603 1.00 85.50 164 ASN A C 1
ATOM 1293 O O . ASN A 1 164 ? -6.091 5.419 -12.616 1.00 85.50 164 ASN A O 1
ATOM 1297 N N . GLY A 1 165 ? -8.082 4.445 -12.264 1.00 84.81 165 GLY A N 1
ATOM 1298 C CA . GLY A 1 165 ? -7.562 3.089 -12.047 1.00 84.81 165 GLY A CA 1
ATOM 1299 C C . GLY A 1 165 ? -7.109 2.437 -13.356 1.00 84.81 165 GLY A C 1
ATOM 1300 O O . GLY A 1 165 ? -6.142 1.680 -13.385 1.00 84.81 165 GLY A O 1
ATOM 1301 N N . GLY A 1 166 ? -7.690 2.855 -14.480 1.00 87.75 166 GLY A N 1
ATOM 1302 C CA . GLY A 1 166 ? -7.447 2.249 -15.786 1.00 87.75 166 GLY A CA 1
ATOM 1303 C C . GLY A 1 166 ? -8.259 0.967 -15.970 1.00 87.75 166 GLY A C 1
ATOM 1304 O O . GLY A 1 166 ? -8.857 0.450 -15.033 1.00 87.75 166 GLY A O 1
ATOM 1305 N N . ALA A 1 167 ? -8.281 0.455 -17.200 1.00 88.69 167 ALA A N 1
ATOM 1306 C CA . ALA A 1 167 ? -9.127 -0.679 -17.571 1.00 88.69 167 ALA A CA 1
ATOM 1307 C C . ALA A 1 167 ? -8.808 -1.982 -16.820 1.00 88.69 167 ALA A C 1
ATOM 1309 O O . ALA A 1 167 ? -9.661 -2.857 -16.785 1.00 88.69 167 ALA A O 1
ATOM 1310 N N . ALA A 1 168 ? -7.601 -2.109 -16.259 1.00 91.88 168 ALA A N 1
ATOM 1311 C CA . ALA A 1 168 ? -7.124 -3.302 -15.562 1.00 91.88 168 ALA A CA 1
ATOM 1312 C C . ALA A 1 168 ? -7.378 -3.304 -14.044 1.00 91.88 168 ALA A C 1
ATOM 1314 O O . ALA A 1 168 ? -7.002 -4.262 -13.374 1.00 91.88 168 ALA A O 1
ATOM 1315 N N . GLU A 1 169 ? -7.978 -2.246 -13.491 1.00 95.38 169 GLU A N 1
ATOM 1316 C CA . GLU A 1 169 ? -8.250 -2.188 -12.056 1.00 95.38 169 GLU A CA 1
ATOM 1317 C C . GLU A 1 169 ? -9.300 -3.224 -11.635 1.00 95.38 169 GLU A C 1
ATOM 1319 O O . GLU A 1 169 ? -10.371 -3.325 -12.227 1.00 95.38 169 GLU A O 1
ATOM 1324 N N . GLU A 1 170 ? -9.014 -3.909 -10.535 1.00 96.75 170 GLU A N 1
ATOM 1325 C CA . GLU A 1 170 ? -9.987 -4.647 -9.741 1.00 96.75 170 GLU A CA 1
ATOM 1326 C C . GLU A 1 170 ? -9.757 -4.351 -8.262 1.00 96.75 170 GLU A C 1
ATOM 1328 O O . GLU A 1 170 ? -8.625 -4.419 -7.772 1.00 96.75 170 GLU A O 1
ATOM 1333 N N . VAL A 1 171 ? -10.820 -4.015 -7.533 1.00 97.81 171 VAL A N 1
ATOM 1334 C CA . VAL A 1 171 ? -10.734 -3.753 -6.097 1.00 97.81 171 VAL A CA 1
ATOM 1335 C C . VAL A 1 171 ? -11.181 -4.974 -5.313 1.00 97.81 171 VAL A C 1
ATOM 1337 O O . VAL A 1 171 ? -12.352 -5.339 -5.307 1.00 97.81 171 VAL A O 1
ATOM 1340 N N . LEU A 1 172 ? -10.260 -5.539 -4.540 1.00 98.12 172 LEU A N 1
ATOM 1341 C CA . LEU A 1 172 ? -10.572 -6.596 -3.589 1.00 98.12 172 LEU A CA 1
ATOM 1342 C C . LEU A 1 172 ? -11.045 -5.995 -2.266 1.00 98.12 172 LEU A C 1
ATOM 1344 O O . LEU A 1 172 ? -10.435 -5.064 -1.736 1.00 98.12 172 LEU A O 1
ATOM 1348 N N . THR A 1 173 ? -12.121 -6.549 -1.716 1.00 97.75 173 THR A N 1
ATOM 1349 C CA . THR A 1 173 ? -12.701 -6.175 -0.426 1.00 97.75 173 THR A CA 1
ATOM 1350 C C . THR A 1 173 ? -12.558 -7.315 0.569 1.00 97.75 173 THR A C 1
ATOM 1352 O O . THR A 1 173 ? -12.994 -8.435 0.319 1.00 97.75 173 THR A O 1
ATOM 1355 N N . PHE A 1 174 ? -12.003 -6.991 1.733 1.00 97.69 174 PHE A N 1
ATOM 1356 C CA . PHE A 1 174 ? -11.794 -7.898 2.851 1.00 97.69 174 PHE A CA 1
ATOM 1357 C C . PHE A 1 174 ? -12.659 -7.430 4.032 1.00 97.69 174 PHE A C 1
ATOM 1359 O O . PHE A 1 174 ? -12.539 -6.274 4.464 1.00 97.69 174 PHE A O 1
ATOM 1366 N N . PRO A 1 175 ? -13.526 -8.289 4.592 1.00 96.50 175 PRO A N 1
ATOM 1367 C CA . PRO A 1 175 ? -14.496 -7.896 5.615 1.00 96.50 175 PRO A CA 1
ATOM 1368 C C . PRO A 1 175 ? -13.837 -7.567 6.956 1.00 96.50 175 PRO A C 1
ATOM 1370 O O . PRO A 1 175 ? -14.413 -6.834 7.761 1.00 96.50 175 PRO A O 1
ATOM 1373 N N . THR A 1 176 ? -12.631 -8.090 7.192 1.00 96.75 176 THR A N 1
ATOM 1374 C CA . THR A 1 176 ? -11.828 -7.835 8.389 1.00 96.75 176 THR A CA 1
ATOM 1375 C C . THR A 1 176 ? -10.353 -7.638 8.042 1.00 96.75 176 THR A C 1
ATOM 1377 O O . THR A 1 176 ? -9.879 -8.084 6.996 1.00 96.75 176 THR A O 1
ATOM 1380 N N . ILE A 1 177 ? -9.593 -7.019 8.951 1.00 97.00 177 ILE A N 1
ATOM 1381 C CA . ILE A 1 177 ? -8.127 -6.954 8.839 1.00 97.00 177 ILE A CA 1
ATOM 1382 C C . ILE A 1 177 ? -7.507 -8.360 8.850 1.00 97.00 177 ILE A C 1
ATOM 1384 O O . ILE A 1 177 ? -6.566 -8.619 8.106 1.00 97.00 177 ILE A O 1
ATOM 1388 N N . SER A 1 178 ? -8.036 -9.279 9.661 1.00 95.75 178 SER A N 1
ATOM 1389 C CA . SER A 1 178 ? -7.548 -10.661 9.714 1.00 95.75 178 SER A CA 1
ATOM 1390 C C . SER A 1 178 ? -7.762 -11.402 8.395 1.00 95.75 178 SER A C 1
ATOM 1392 O O . SER A 1 178 ? -6.856 -12.110 7.970 1.00 95.75 178 SER A O 1
ATOM 1394 N N . ALA A 1 179 ? -8.899 -11.194 7.719 1.00 96.06 179 ALA A N 1
ATOM 1395 C CA . ALA A 1 179 ? -9.146 -11.749 6.386 1.00 96.06 179 ALA A CA 1
ATOM 1396 C C . ALA A 1 179 ? -8.144 -11.204 5.357 1.00 96.06 179 ALA A C 1
ATOM 1398 O O . ALA A 1 179 ? -7.581 -11.974 4.585 1.00 96.06 179 ALA A O 1
ATOM 1399 N N . PHE A 1 180 ? -7.847 -9.898 5.400 1.00 97.56 180 PHE A N 1
ATOM 1400 C CA . PHE A 1 180 ? -6.797 -9.302 4.568 1.00 97.56 180 PHE A CA 1
ATOM 1401 C C . PHE A 1 180 ? -5.428 -9.941 4.820 1.00 97.56 180 PHE A C 1
ATOM 1403 O O . PHE A 1 180 ? -4.787 -10.395 3.879 1.00 97.56 180 PHE A O 1
ATOM 1410 N N . ILE A 1 181 ? -4.987 -10.016 6.079 1.00 95.69 181 ILE A N 1
ATOM 1411 C CA . ILE A 1 181 ? -3.685 -10.606 6.419 1.00 95.69 181 ILE A CA 1
ATOM 1412 C C . ILE A 1 181 ? -3.636 -12.079 5.986 1.00 95.69 181 ILE A C 1
ATOM 1414 O O . ILE A 1 181 ? -2.682 -12.479 5.326 1.00 95.69 181 ILE A O 1
ATOM 1418 N N . GLY A 1 182 ? -4.670 -12.867 6.294 1.00 93.94 182 GLY A N 1
ATOM 1419 C CA . GLY A 1 182 ? -4.755 -14.279 5.913 1.00 93.94 182 GLY A CA 1
ATOM 1420 C C . GLY A 1 182 ? -4.668 -14.486 4.401 1.00 93.94 182 GLY A C 1
ATOM 1421 O O . GLY A 1 182 ? -3.817 -15.243 3.938 1.00 93.94 182 GLY A O 1
ATOM 1422 N N . ALA A 1 183 ? -5.460 -13.741 3.627 1.00 94.50 183 ALA A N 1
ATOM 1423 C CA . ALA A 1 183 ? -5.441 -13.810 2.169 1.00 94.50 183 ALA A CA 1
ATOM 1424 C C . ALA A 1 183 ? -4.084 -13.386 1.584 1.00 94.50 183 ALA A C 1
ATOM 1426 O O . ALA A 1 183 ? -3.558 -14.043 0.690 1.00 94.50 183 ALA A O 1
ATOM 1427 N N . MET A 1 184 ? -3.473 -12.332 2.131 1.00 94.56 184 MET A N 1
ATOM 1428 C CA . MET A 1 184 ? -2.139 -11.884 1.729 1.00 94.56 184 MET A CA 1
ATOM 1429 C C . MET A 1 184 ? -1.046 -12.902 2.056 1.00 94.56 184 MET A C 1
ATOM 1431 O O . MET A 1 184 ? -0.030 -12.903 1.372 1.00 94.56 184 MET A O 1
ATOM 1435 N N . HIS A 1 185 ? -1.219 -13.766 3.059 1.00 91.75 185 HIS A N 1
ATOM 1436 C CA . HIS A 1 185 ? -0.309 -14.886 3.311 1.00 91.75 185 HIS A CA 1
ATOM 1437 C C . HIS A 1 185 ? -0.562 -16.049 2.346 1.00 91.75 185 HIS A C 1
ATOM 1439 O O . HIS A 1 185 ? 0.383 -16.570 1.755 1.00 91.75 185 HIS A O 1
ATOM 1445 N N . GLN A 1 186 ? -1.827 -16.421 2.167 1.00 90.19 186 GLN A N 1
ATOM 1446 C CA . GLN A 1 186 ? -2.227 -17.627 1.448 1.00 90.19 186 GLN A CA 1
ATOM 1447 C C . GLN A 1 186 ? -2.111 -17.496 -0.075 1.00 90.19 186 GLN A C 1
ATOM 1449 O O . GLN A 1 186 ? -1.678 -18.436 -0.732 1.00 90.19 186 GLN A O 1
ATOM 1454 N N . PHE A 1 187 ? -2.461 -16.340 -0.642 1.00 91.94 187 PHE A N 1
ATOM 1455 C CA . PHE A 1 187 ? -2.607 -16.193 -2.089 1.00 91.94 187 PHE A CA 1
ATOM 1456 C C . PHE A 1 187 ? -1.516 -15.304 -2.680 1.00 91.94 187 PHE A C 1
ATOM 1458 O O . PHE A 1 187 ? -1.616 -14.073 -2.695 1.00 91.94 187 PHE A O 1
ATOM 1465 N N . ALA A 1 188 ? -0.488 -15.941 -3.244 1.00 92.19 188 ALA A N 1
ATOM 1466 C CA . ALA A 1 188 ? 0.515 -15.253 -4.053 1.00 92.19 188 ALA A CA 1
ATOM 1467 C C . ALA A 1 188 ? -0.094 -14.414 -5.200 1.00 92.19 188 ALA A C 1
ATOM 1469 O O . ALA A 1 188 ? 0.352 -13.275 -5.362 1.00 92.19 188 ALA A O 1
ATOM 1470 N N . PRO A 1 189 ? -1.149 -14.858 -5.922 1.00 93.44 189 PRO A N 1
ATOM 1471 C CA . PRO A 1 189 ? -1.736 -14.048 -6.991 1.00 93.44 189 PRO A CA 1
ATOM 1472 C C . PRO A 1 189 ? -2.292 -12.696 -6.527 1.00 93.44 189 PRO A C 1
ATOM 1474 O O . PRO A 1 189 ? -2.114 -11.701 -7.224 1.00 93.44 189 PRO A O 1
ATOM 1477 N N . ILE A 1 190 ? -2.878 -12.607 -5.322 1.00 95.44 190 ILE A N 1
ATOM 1478 C CA . ILE A 1 190 ? -3.344 -11.323 -4.761 1.00 95.44 190 ILE A CA 1
ATOM 1479 C C . ILE A 1 190 ? -2.168 -10.359 -4.586 1.00 95.44 190 ILE A C 1
ATOM 1481 O O . ILE A 1 190 ? -2.261 -9.190 -4.965 1.00 95.44 190 ILE A O 1
ATOM 1485 N N . ARG A 1 191 ? -1.054 -10.849 -4.024 1.00 95.50 191 ARG A N 1
ATOM 1486 C CA . ARG A 1 191 ? 0.151 -10.035 -3.816 1.00 95.50 191 ARG A CA 1
ATOM 1487 C C . ARG A 1 191 ? 0.716 -9.550 -5.145 1.00 95.50 191 ARG A C 1
ATOM 1489 O O . ARG A 1 191 ? 0.991 -8.365 -5.278 1.00 95.50 191 ARG A O 1
ATOM 1496 N N . MET A 1 192 ? 0.829 -10.439 -6.129 1.00 94.25 192 MET A N 1
ATOM 1497 C CA . MET A 1 192 ? 1.363 -10.109 -7.452 1.00 94.25 192 MET A CA 1
ATOM 1498 C C . MET A 1 192 ? 0.482 -9.109 -8.202 1.00 94.25 192 MET A C 1
ATOM 1500 O O . MET A 1 192 ? 0.989 -8.122 -8.737 1.00 94.25 192 MET A O 1
ATOM 1504 N N . ALA A 1 193 ? -0.837 -9.305 -8.184 1.00 96.06 193 ALA A N 1
ATOM 1505 C CA . ALA A 1 193 ? -1.791 -8.383 -8.789 1.00 96.06 193 ALA A CA 1
ATOM 1506 C C . ALA A 1 193 ? -1.739 -6.991 -8.137 1.00 96.06 193 ALA A C 1
ATOM 1508 O O . ALA A 1 193 ? -1.744 -5.977 -8.837 1.00 96.06 193 ALA A O 1
ATOM 1509 N N . ALA A 1 194 ? -1.636 -6.922 -6.806 1.00 97.69 194 ALA A N 1
ATOM 1510 C CA . ALA A 1 194 ? -1.482 -5.664 -6.076 1.00 97.69 194 ALA A CA 1
ATOM 1511 C C . ALA A 1 194 ? -0.122 -4.991 -6.339 1.00 97.69 194 ALA A C 1
ATOM 1513 O O . ALA A 1 194 ? -0.070 -3.783 -6.574 1.00 97.69 194 ALA A O 1
ATOM 1514 N N . ALA A 1 195 ? 0.969 -5.764 -6.338 1.00 97.06 195 ALA A N 1
ATOM 1515 C CA . ALA A 1 195 ? 2.323 -5.291 -6.618 1.00 97.06 195 ALA A CA 1
ATOM 1516 C C . ALA A 1 195 ? 2.439 -4.718 -8.034 1.00 97.06 195 ALA A C 1
ATOM 1518 O O . ALA A 1 195 ? 2.999 -3.637 -8.225 1.00 97.06 195 ALA A O 1
ATOM 1519 N N . ARG A 1 196 ? 1.844 -5.395 -9.025 1.00 95.25 196 ARG A N 1
ATOM 1520 C CA . ARG A 1 196 ? 1.828 -4.908 -10.405 1.00 95.25 196 ARG A CA 1
ATOM 1521 C C . ARG A 1 196 ? 1.076 -3.595 -10.515 1.00 95.25 196 ARG A C 1
ATOM 1523 O O . ARG A 1 196 ? 1.579 -2.642 -11.104 1.00 95.25 196 ARG A O 1
ATOM 1530 N N . PHE A 1 197 ? -0.115 -3.542 -9.924 1.00 96.44 197 PHE A N 1
ATOM 1531 C CA . PHE A 1 197 ? -0.947 -2.349 -9.963 1.00 96.44 197 PHE A CA 1
ATOM 1532 C C . PHE A 1 197 ? -0.250 -1.155 -9.294 1.00 96.44 197 PHE A C 1
ATOM 1534 O O . PHE A 1 197 ? -0.250 -0.048 -9.834 1.00 96.44 197 PHE A O 1
ATOM 1541 N N . ALA A 1 198 ? 0.413 -1.386 -8.158 1.00 97.19 198 ALA A N 1
ATOM 1542 C CA . ALA A 1 198 ? 1.243 -0.403 -7.468 1.00 97.19 198 ALA A CA 1
ATOM 1543 C C . ALA A 1 198 ? 2.399 0.111 -8.332 1.00 97.19 198 ALA A C 1
ATOM 1545 O O . ALA A 1 198 ? 2.558 1.328 -8.471 1.00 97.19 198 ALA A O 1
ATOM 1546 N N . LEU A 1 199 ? 3.161 -0.792 -8.955 1.00 96.00 199 LEU A N 1
ATOM 1547 C CA . LEU A 1 199 ? 4.257 -0.431 -9.851 1.00 96.00 199 LEU A CA 1
ATOM 1548 C C . LEU A 1 199 ? 3.759 0.417 -11.026 1.00 96.00 199 LEU A C 1
ATOM 1550 O O . LEU A 1 199 ? 4.305 1.492 -11.277 1.00 96.00 199 LEU A O 1
ATOM 1554 N N . ASP A 1 200 ? 2.672 0.004 -11.682 1.00 94.06 200 ASP A N 1
ATOM 1555 C CA . ASP A 1 200 ? 2.069 0.756 -12.785 1.00 94.06 200 ASP A CA 1
ATOM 1556 C C . ASP A 1 200 ? 1.645 2.171 -12.334 1.00 94.06 200 ASP A C 1
ATOM 1558 O O . ASP A 1 200 ? 1.847 3.143 -13.065 1.00 94.06 200 ASP A O 1
ATOM 1562 N N . ARG A 1 201 ? 1.089 2.332 -11.120 1.00 94.56 201 ARG A N 1
ATOM 1563 C CA . ARG A 1 201 ? 0.736 3.662 -10.576 1.00 94.56 201 ARG A CA 1
ATOM 1564 C C . ARG A 1 201 ? 1.952 4.527 -10.256 1.00 94.56 201 ARG A C 1
ATOM 1566 O O . ARG A 1 201 ? 1.907 5.730 -10.515 1.00 94.56 201 ARG A O 1
ATOM 1573 N N . MET A 1 202 ? 3.020 3.948 -9.712 1.00 95.81 202 MET A N 1
ATOM 1574 C CA . MET A 1 202 ? 4.243 4.691 -9.389 1.00 95.81 202 MET A CA 1
ATOM 1575 C C . MET A 1 202 ? 5.014 5.093 -10.651 1.00 95.81 202 MET A C 1
ATOM 1577 O O . MET A 1 202 ? 5.498 6.221 -10.723 1.00 95.81 202 MET A O 1
ATOM 1581 N N . ARG A 1 203 ? 5.019 4.246 -11.690 1.00 94.56 203 ARG A N 1
ATOM 1582 C CA . ARG A 1 203 ? 5.530 4.602 -13.025 1.00 94.56 203 ARG A CA 1
ATOM 1583 C C . ARG A 1 203 ? 4.695 5.689 -13.710 1.00 94.56 203 ARG A C 1
ATOM 1585 O O . ARG A 1 203 ? 5.217 6.400 -14.564 1.00 94.56 203 ARG A O 1
ATOM 1592 N N . MET A 1 204 ? 3.417 5.841 -13.355 1.00 92.00 204 MET A N 1
ATOM 1593 C CA . MET A 1 204 ? 2.535 6.847 -13.962 1.00 92.00 204 MET A CA 1
ATOM 1594 C C . MET A 1 204 ? 2.776 8.257 -13.485 1.00 92.00 204 MET A C 1
ATOM 1596 O O . MET A 1 204 ? 2.713 9.196 -14.276 1.00 92.00 204 MET A O 1
ATOM 1600 N N . SER A 1 205 ? 2.988 8.430 -12.191 1.00 93.19 205 SER A N 1
ATOM 1601 C CA . SER A 1 205 ? 3.166 9.763 -11.640 1.00 93.19 205 SER A CA 1
ATOM 1602 C C . SER A 1 205 ? 3.736 9.695 -10.238 1.00 93.19 205 SER A C 1
ATOM 1604 O O . SER A 1 205 ? 3.451 8.771 -9.473 1.00 93.19 205 SER A O 1
ATOM 1606 N N . LYS A 1 206 ? 4.445 10.759 -9.870 1.00 95.56 206 LYS A N 1
ATOM 1607 C CA . LYS A 1 206 ? 4.757 11.071 -8.477 1.00 95.56 206 LYS A CA 1
ATOM 1608 C C . LYS A 1 206 ? 3.477 11.273 -7.659 1.00 95.56 206 LYS A C 1
ATOM 1610 O O . LYS A 1 206 ? 2.414 11.620 -8.176 1.00 95.56 206 LYS A O 1
ATOM 1615 N N . LEU A 1 207 ? 3.592 11.102 -6.348 1.00 94.44 207 LEU A N 1
ATOM 1616 C CA . LEU A 1 207 ? 2.548 11.400 -5.382 1.00 94.44 207 LEU A CA 1
ATOM 1617 C C . LEU A 1 207 ? 2.216 12.899 -5.421 1.00 94.44 207 LEU A C 1
ATOM 1619 O O . LEU A 1 207 ? 3.037 13.741 -5.054 1.00 94.44 207 LEU A O 1
ATOM 1623 N N . THR A 1 208 ? 0.997 13.237 -5.841 1.00 88.88 208 THR A N 1
ATOM 1624 C CA . THR A 1 208 ? 0.555 14.637 -5.973 1.00 88.88 208 THR A CA 1
ATOM 1625 C C . THR A 1 208 ? -0.360 15.045 -4.816 1.00 88.88 208 THR A C 1
ATOM 1627 O O . THR A 1 208 ? 0.110 15.388 -3.733 1.00 88.88 208 THR A O 1
ATOM 1630 N N . ARG A 1 209 ? -1.684 14.956 -4.996 1.00 85.88 209 ARG A N 1
ATOM 1631 C CA . ARG A 1 209 ? -2.708 15.449 -4.053 1.00 85.88 209 ARG A CA 1
ATOM 1632 C C . ARG A 1 209 ? -2.665 14.804 -2.664 1.00 85.88 209 ARG A C 1
ATOM 1634 O O . ARG A 1 209 ? -3.175 15.369 -1.703 1.00 85.88 209 ARG A O 1
ATOM 1641 N N . HIS A 1 210 ? -2.081 13.613 -2.555 1.00 89.38 210 HIS A N 1
ATOM 1642 C CA . HIS A 1 210 ? -2.001 12.860 -1.303 1.00 89.38 210 HIS A CA 1
ATOM 1643 C C . HIS A 1 210 ? -0.724 13.156 -0.503 1.00 89.38 210 HIS A C 1
ATOM 1645 O O . HIS A 1 210 ? -0.615 12.725 0.646 1.00 89.38 210 HIS A O 1
ATOM 1651 N N . LYS A 1 211 ? 0.218 13.925 -1.067 1.00 91.38 211 LYS A N 1
ATOM 1652 C CA . LYS A 1 211 ? 1.488 14.271 -0.417 1.00 91.38 211 LYS A CA 1
ATOM 1653 C C . LYS A 1 211 ? 1.279 15.023 0.897 1.00 91.38 211 LYS A C 1
ATOM 1655 O O . LYS A 1 211 ? 1.908 14.694 1.899 1.00 91.38 211 LYS A O 1
ATOM 1660 N N . ASP A 1 212 ? 0.337 15.962 0.927 1.00 91.38 212 ASP A N 1
ATOM 1661 C CA . ASP A 1 212 ? 0.051 16.763 2.125 1.00 91.38 212 ASP A CA 1
ATOM 1662 C C . ASP A 1 212 ? -0.678 15.983 3.225 1.00 91.38 212 ASP A C 1
ATOM 1664 O O . ASP A 1 212 ? -0.619 16.352 4.399 1.00 91.38 212 ASP A O 1
ATOM 1668 N N . ALA A 1 213 ? -1.338 14.880 2.862 1.00 94.12 213 ALA A N 1
ATOM 1669 C CA . ALA A 1 213 ? -1.994 13.980 3.804 1.00 94.12 213 ALA A CA 1
ATOM 1670 C C . ALA A 1 213 ? -1.032 12.941 4.410 1.00 94.12 213 ALA A C 1
ATOM 1672 O O . ALA A 1 213 ? -1.438 12.186 5.299 1.00 94.12 213 ALA A O 1
ATOM 1673 N N . HIS A 1 214 ? 0.224 12.892 3.947 1.00 96.94 214 HIS A N 1
ATOM 1674 C CA . HIS A 1 214 ? 1.202 11.918 4.412 1.00 96.94 214 HIS A CA 1
ATOM 1675 C C . HIS A 1 214 ? 1.495 12.079 5.912 1.00 96.94 214 HIS A C 1
ATOM 1677 O O . HIS A 1 214 ? 1.883 13.147 6.391 1.00 96.94 214 HIS A O 1
ATOM 1683 N N . ASN A 1 215 ? 1.348 10.988 6.662 1.00 97.69 215 ASN A N 1
ATOM 1684 C CA . ASN A 1 215 ? 1.672 10.912 8.077 1.00 97.69 215 ASN A CA 1
ATOM 1685 C C . ASN A 1 215 ? 3.008 10.182 8.271 1.00 97.69 215 ASN A C 1
ATOM 1687 O O . ASN A 1 215 ? 3.070 8.952 8.264 1.00 97.69 215 ASN A O 1
ATOM 1691 N N . PHE A 1 216 ? 4.068 10.953 8.504 1.00 97.00 216 PHE A N 1
ATOM 1692 C CA . PHE A 1 216 ? 5.438 10.448 8.632 1.00 97.00 216 PHE A CA 1
ATOM 1693 C C . PHE A 1 216 ? 5.623 9.509 9.831 1.00 97.00 216 PHE A C 1
ATOM 1695 O O . PHE A 1 216 ? 6.399 8.558 9.761 1.00 97.00 216 PHE A O 1
ATOM 1702 N N . LEU A 1 217 ? 4.897 9.741 10.932 1.00 97.31 217 LEU A N 1
ATOM 1703 C CA . LEU A 1 217 ? 4.971 8.879 12.118 1.00 97.31 217 LEU A CA 1
ATOM 1704 C C . LEU A 1 217 ? 4.339 7.510 11.858 1.00 97.31 217 LEU A C 1
ATOM 1706 O O . LEU A 1 217 ? 4.885 6.495 12.287 1.00 97.31 217 LEU A O 1
ATOM 1710 N N . PHE A 1 218 ? 3.219 7.479 11.135 1.00 97.94 218 PHE A N 1
ATOM 1711 C CA . PHE A 1 218 ? 2.600 6.232 10.702 1.00 97.94 218 PHE A CA 1
ATOM 1712 C C . PHE A 1 218 ? 3.515 5.493 9.725 1.00 97.94 218 PHE A C 1
ATOM 1714 O O . PHE A 1 218 ? 3.876 4.350 9.997 1.00 97.94 218 PHE A O 1
ATOM 1721 N N . ALA A 1 219 ? 3.957 6.157 8.654 1.00 97.25 219 ALA A N 1
ATOM 1722 C CA . ALA A 1 219 ? 4.840 5.564 7.654 1.00 97.25 219 ALA A CA 1
ATOM 1723 C C . ALA A 1 219 ? 6.066 4.903 8.301 1.00 97.25 219 ALA A C 1
ATOM 1725 O O . ALA A 1 219 ? 6.284 3.709 8.121 1.00 97.25 219 ALA A O 1
ATOM 1726 N N . GLN A 1 220 ? 6.778 5.628 9.170 1.00 95.50 220 GLN A N 1
ATOM 1727 C CA . GLN A 1 220 ? 7.934 5.099 9.896 1.00 95.50 220 GLN A CA 1
ATOM 1728 C C . GLN A 1 220 ? 7.589 3.868 10.749 1.00 95.50 220 GLN A C 1
ATOM 1730 O O . GLN A 1 220 ? 8.355 2.909 10.808 1.00 95.50 220 GLN A O 1
ATOM 1735 N N . LYS A 1 221 ? 6.439 3.866 11.432 1.00 96.06 221 LYS A N 1
ATOM 1736 C CA . LYS A 1 221 ? 6.020 2.735 12.277 1.00 96.06 221 LYS A CA 1
ATOM 1737 C C . LYS A 1 221 ? 5.532 1.520 11.488 1.00 96.06 221 LYS A C 1
ATOM 1739 O O . LYS A 1 221 ? 5.561 0.426 12.054 1.00 96.06 221 LYS A O 1
ATOM 1744 N N . ALA A 1 222 ? 5.065 1.702 10.255 1.00 96.44 222 ALA A N 1
ATOM 1745 C CA . ALA A 1 222 ? 4.702 0.615 9.351 1.00 96.44 222 ALA A CA 1
ATOM 1746 C C . ALA A 1 222 ? 5.940 0.039 8.641 1.00 96.44 222 ALA A C 1
ATOM 1748 O O . ALA A 1 222 ? 6.082 -1.180 8.566 1.00 96.44 222 ALA A O 1
ATOM 1749 N N . LEU A 1 223 ? 6.866 0.903 8.213 1.00 94.75 223 LEU A N 1
ATOM 1750 C CA . LEU A 1 223 ? 8.144 0.521 7.610 1.00 94.75 223 LEU A CA 1
ATOM 1751 C C . LEU A 1 223 ? 9.016 -0.284 8.581 1.00 94.75 223 LEU A C 1
ATOM 1753 O O . LEU A 1 223 ? 9.470 -1.360 8.238 1.00 94.75 223 LEU A O 1
ATOM 1757 N N . HIS A 1 224 ? 9.153 0.131 9.844 1.00 92.31 224 HIS A N 1
ATOM 1758 C CA . HIS A 1 224 ? 9.902 -0.659 10.840 1.00 92.31 224 HIS A CA 1
ATOM 1759 C C . HIS A 1 224 ? 9.201 -1.953 11.295 1.00 92.31 224 HIS A C 1
ATOM 1761 O O . HIS A 1 224 ? 9.702 -2.653 12.171 1.00 92.31 224 HIS A O 1
ATOM 1767 N N . ARG A 1 225 ? 8.000 -2.249 10.786 1.00 92.44 225 ARG A N 1
ATOM 1768 C CA . ARG A 1 225 ? 7.299 -3.512 11.056 1.00 92.44 225 ARG A CA 1
ATOM 1769 C C . ARG A 1 225 ? 7.485 -4.541 9.943 1.00 92.44 225 ARG A C 1
ATOM 1771 O O . ARG A 1 225 ? 7.044 -5.667 10.141 1.00 92.44 225 ARG A O 1
ATOM 1778 N N . VAL A 1 226 ? 8.111 -4.184 8.818 1.00 84.44 226 VAL A N 1
ATOM 1779 C CA . VAL A 1 226 ? 8.211 -5.080 7.652 1.00 84.44 226 VAL A CA 1
ATOM 1780 C C . VAL A 1 226 ? 8.917 -6.397 7.984 1.00 84.44 226 VAL A C 1
ATOM 1782 O O . VAL A 1 226 ? 8.513 -7.439 7.477 1.00 84.44 226 VAL A O 1
ATOM 1785 N N . ASP A 1 227 ? 9.864 -6.368 8.923 1.00 83.56 227 ASP A N 1
ATOM 1786 C CA . ASP A 1 227 ? 10.636 -7.535 9.375 1.00 83.56 227 ASP A CA 1
ATOM 1787 C C . ASP A 1 227 ? 9.800 -8.570 10.146 1.00 83.56 227 ASP A C 1
ATOM 1789 O O . ASP A 1 227 ? 10.257 -9.680 10.406 1.00 83.56 227 ASP A O 1
ATOM 1793 N N . LYS A 1 228 ? 8.564 -8.231 10.535 1.00 85.94 228 LYS A N 1
ATOM 1794 C CA . LYS A 1 228 ? 7.666 -9.161 11.236 1.00 85.94 228 LYS A CA 1
ATOM 1795 C C . LYS A 1 228 ? 7.040 -10.205 10.318 1.00 85.94 228 LYS A C 1
ATOM 1797 O O . LYS A 1 228 ? 6.474 -11.177 10.814 1.00 85.94 228 LYS A O 1
ATOM 1802 N N . TRP A 1 229 ? 7.088 -9.995 9.006 1.00 87.06 229 TRP A N 1
ATOM 1803 C CA . TRP A 1 229 ? 6.374 -10.824 8.045 1.00 87.06 229 TRP A CA 1
ATOM 1804 C C . TRP A 1 229 ? 7.277 -11.925 7.501 1.00 87.06 229 TRP A C 1
ATOM 1806 O O . TRP A 1 229 ? 8.167 -11.675 6.693 1.00 87.06 229 TRP A O 1
ATOM 1816 N N . SER A 1 230 ? 7.007 -13.163 7.911 1.00 84.62 230 SER A N 1
ATOM 1817 C CA . SER A 1 230 ? 7.536 -14.354 7.240 1.00 84.62 230 SER A CA 1
ATOM 1818 C C . SER A 1 230 ? 6.580 -14.731 6.111 1.00 84.62 230 SER A C 1
ATOM 1820 O O . SER A 1 230 ? 5.557 -15.371 6.347 1.00 84.62 230 SER A O 1
ATOM 1822 N N . ILE A 1 231 ? 6.868 -14.253 4.900 1.00 83.19 231 ILE A N 1
ATOM 1823 C CA . ILE A 1 231 ? 6.067 -14.524 3.702 1.00 83.19 231 ILE A CA 1
ATOM 1824 C C . ILE A 1 231 ? 6.959 -15.204 2.688 1.00 83.19 231 ILE A C 1
ATOM 1826 O O . ILE A 1 231 ? 7.986 -14.651 2.306 1.00 83.19 231 ILE A O 1
ATOM 1830 N N . THR A 1 232 ? 6.542 -16.391 2.265 1.00 66.12 232 THR A N 1
ATOM 1831 C CA . THR A 1 232 ? 7.121 -17.086 1.128 1.00 66.12 232 THR A CA 1
ATOM 1832 C C . THR A 1 232 ? 6.435 -16.599 -0.140 1.00 66.12 232 THR A C 1
ATOM 1834 O O . THR A 1 232 ? 5.229 -16.739 -0.353 1.00 66.12 232 THR A O 1
ATOM 1837 N N . THR A 1 233 ? 7.215 -15.962 -0.984 1.00 62.84 233 THR A N 1
ATOM 1838 C CA . THR A 1 233 ? 6.942 -15.731 -2.397 1.00 62.84 233 THR A CA 1
ATOM 1839 C C . THR A 1 233 ? 7.356 -17.004 -3.113 1.00 62.84 233 THR A C 1
ATOM 1841 O O . THR A 1 233 ? 8.480 -17.143 -3.577 1.00 62.84 233 THR A O 1
ATOM 1844 N N . GLU A 1 234 ? 6.465 -17.997 -3.138 1.00 59.31 234 GLU A N 1
ATOM 1845 C CA . GLU A 1 234 ? 6.642 -19.045 -4.138 1.00 59.31 234 GLU A CA 1
ATOM 1846 C C . GLU A 1 234 ? 6.536 -18.378 -5.515 1.00 59.31 234 GLU A C 1
ATOM 1848 O O . GLU A 1 234 ? 5.585 -17.612 -5.734 1.00 59.31 234 GLU A O 1
ATOM 1853 N N . PRO A 1 235 ? 7.509 -18.595 -6.418 1.00 54.97 235 PRO A N 1
ATOM 1854 C CA . PRO A 1 235 ? 7.396 -18.119 -7.784 1.00 54.97 235 PRO A CA 1
ATOM 1855 C C . PRO A 1 235 ? 6.103 -18.684 -8.369 1.00 54.97 235 PRO A C 1
ATOM 1857 O O . PRO A 1 235 ? 5.897 -19.895 -8.352 1.00 54.97 235 PRO A O 1
ATOM 1860 N N . LEU A 1 236 ? 5.208 -17.823 -8.854 1.00 52.38 236 LEU A N 1
ATOM 1861 C CA . LEU A 1 236 ? 4.056 -18.309 -9.605 1.00 52.38 236 LEU A CA 1
ATOM 1862 C C . LEU A 1 236 ? 4.572 -18.907 -10.918 1.00 52.38 236 LEU A C 1
ATOM 1864 O O . LEU A 1 236 ? 5.230 -18.211 -11.701 1.00 52.38 236 LEU A O 1
ATOM 1868 N N . ASP A 1 237 ? 4.250 -20.175 -11.168 1.00 51.97 237 ASP A N 1
ATOM 1869 C CA . ASP A 1 237 ? 4.423 -20.787 -12.484 1.00 51.97 237 ASP A CA 1
ATOM 1870 C C . ASP A 1 237 ? 3.772 -19.875 -13.545 1.00 51.97 237 ASP A C 1
ATOM 1872 O O . ASP A 1 237 ? 2.592 -19.537 -13.451 1.00 51.97 237 ASP A O 1
ATOM 1876 N N . GLY A 1 238 ? 4.555 -19.426 -14.534 1.00 53.22 238 GLY A N 1
ATOM 1877 C CA . GLY A 1 238 ? 4.084 -18.549 -15.619 1.00 53.22 238 GLY A CA 1
ATOM 1878 C C . GLY A 1 238 ? 4.424 -17.053 -15.500 1.00 53.22 238 GLY A C 1
ATOM 1879 O O . GLY A 1 238 ? 4.112 -16.295 -16.419 1.00 53.22 238 GLY A O 1
ATOM 1880 N N . LEU A 1 239 ? 5.123 -16.598 -14.448 1.00 58.66 239 LEU A N 1
ATOM 1881 C CA . LEU A 1 239 ? 5.589 -15.195 -14.360 1.00 58.66 239 LEU A CA 1
ATOM 1882 C C . LEU A 1 239 ? 6.549 -14.789 -15.485 1.00 58.66 239 LEU A C 1
ATOM 1884 O O . LEU A 1 239 ? 6.630 -13.609 -15.827 1.00 58.66 239 LEU A O 1
ATOM 1888 N N . SER A 1 240 ? 7.242 -15.755 -16.087 1.00 58.34 240 SER A N 1
ATOM 1889 C CA . SER A 1 240 ? 8.155 -15.537 -17.209 1.00 58.34 240 SER A CA 1
ATOM 1890 C C . SER A 1 240 ? 7.482 -14.825 -18.386 1.00 58.34 240 SER A C 1
ATOM 1892 O O . SER A 1 240 ? 8.084 -13.921 -18.955 1.00 58.34 240 SER A O 1
ATOM 1894 N N . GLU A 1 241 ? 6.227 -15.142 -18.718 1.00 59.19 241 GLU A N 1
ATOM 1895 C CA . GLU A 1 241 ? 5.505 -14.480 -19.818 1.00 59.19 241 GLU A CA 1
ATOM 1896 C C . GLU A 1 241 ? 5.144 -13.022 -19.490 1.00 59.19 241 GLU A C 1
ATOM 1898 O O . GLU A 1 241 ? 5.255 -12.139 -20.342 1.00 59.19 241 GLU A O 1
ATOM 1903 N N . VAL A 1 242 ? 4.783 -12.737 -18.234 1.00 56.97 242 VAL A N 1
ATOM 1904 C CA . VAL A 1 242 ? 4.478 -11.374 -17.762 1.00 56.97 242 VAL A CA 1
ATOM 1905 C C . VAL A 1 242 ? 5.742 -10.511 -17.720 1.00 56.97 242 VAL A C 1
ATOM 1907 O O . VAL A 1 242 ? 5.704 -9.341 -18.109 1.00 56.97 242 VAL A O 1
ATOM 1910 N N . ILE A 1 243 ? 6.866 -11.085 -17.280 1.00 59.28 243 ILE A N 1
ATOM 1911 C CA . ILE A 1 243 ? 8.182 -10.430 -17.277 1.00 59.28 243 ILE A CA 1
ATOM 1912 C C . ILE A 1 243 ? 8.634 -10.145 -18.713 1.00 59.28 243 ILE A C 1
ATOM 1914 O O . ILE A 1 243 ? 9.112 -9.047 -18.997 1.00 59.28 243 ILE A O 1
ATOM 1918 N N . THR A 1 244 ? 8.424 -11.081 -19.641 1.00 60.53 244 THR A N 1
ATOM 1919 C CA . THR A 1 244 ? 8.678 -10.859 -21.071 1.00 60.53 244 THR A CA 1
ATOM 1920 C C . THR A 1 244 ? 7.815 -9.720 -21.620 1.00 60.53 244 THR A C 1
ATOM 1922 O O . THR A 1 244 ? 8.350 -8.804 -22.238 1.00 60.53 244 THR A O 1
ATOM 1925 N N . ALA A 1 245 ? 6.516 -9.671 -21.303 1.00 57.62 245 ALA A N 1
ATOM 1926 C CA . ALA A 1 245 ? 5.634 -8.576 -21.726 1.00 57.62 245 ALA A CA 1
ATOM 1927 C C . ALA A 1 245 ? 6.021 -7.202 -21.134 1.00 57.62 245 ALA A C 1
ATOM 1929 O O . ALA A 1 245 ? 5.809 -6.166 -21.769 1.00 57.62 245 ALA A O 1
ATOM 1930 N N . LEU A 1 246 ? 6.603 -7.169 -19.928 1.00 53.88 246 LEU A N 1
ATOM 1931 C CA . LEU A 1 246 ? 7.182 -5.953 -19.343 1.00 53.88 246 LEU A CA 1
ATOM 1932 C C . LEU A 1 246 ? 8.425 -5.479 -20.106 1.00 53.88 246 LEU A C 1
ATOM 1934 O O . LEU A 1 246 ? 8.603 -4.275 -20.280 1.00 53.88 246 LEU A O 1
ATOM 1938 N N . ARG A 1 247 ? 9.264 -6.414 -20.564 1.00 58.06 247 ARG A N 1
ATOM 1939 C CA . ARG A 1 247 ? 10.491 -6.119 -21.321 1.00 58.06 247 ARG A CA 1
ATOM 1940 C C . ARG A 1 247 ? 10.207 -5.683 -22.754 1.00 58.06 247 ARG A C 1
ATOM 1942 O O . ARG A 1 247 ? 10.879 -4.793 -23.264 1.00 58.06 247 ARG A O 1
ATOM 1949 N N . GLU A 1 248 ? 9.229 -6.307 -23.399 1.00 56.91 248 GLU A N 1
ATOM 1950 C CA . GLU A 1 248 ? 8.983 -6.140 -24.835 1.00 56.91 248 GLU A CA 1
ATOM 1951 C C . GLU A 1 248 ? 7.960 -5.036 -25.153 1.00 56.91 248 GLU A C 1
ATOM 1953 O O . GLU A 1 248 ? 7.866 -4.586 -26.296 1.00 56.91 248 GLU A O 1
ATOM 1958 N N . GLY A 1 249 ? 7.213 -4.556 -24.150 1.00 46.72 249 GLY A N 1
ATOM 1959 C CA . GLY A 1 249 ? 6.022 -3.742 -24.388 1.00 46.72 249 GLY A CA 1
ATOM 1960 C C . GLY A 1 249 ? 4.921 -4.562 -25.081 1.00 46.72 249 GLY A C 1
ATOM 1961 O O . GLY A 1 249 ? 5.124 -5.723 -25.436 1.00 46.72 249 GLY A O 1
ATOM 1962 N N . PRO A 1 250 ? 3.707 -4.022 -25.271 1.00 45.12 250 PRO A N 1
ATOM 1963 C CA . PRO A 1 250 ? 2.653 -4.771 -25.920 1.00 45.12 250 PRO A CA 1
ATOM 1964 C C . PRO A 1 250 ? 3.044 -4.978 -27.383 1.00 45.12 250 PRO A C 1
ATOM 1966 O O . PRO A 1 250 ? 3.123 -4.021 -28.158 1.00 45.12 250 PRO A O 1
ATOM 1969 N N . ALA A 1 251 ? 3.217 -6.238 -27.785 1.00 45.28 251 ALA A N 1
ATOM 1970 C CA . ALA A 1 251 ? 3.067 -6.601 -29.184 1.00 45.28 251 ALA A CA 1
ATOM 1971 C C . ALA A 1 251 ? 1.699 -6.076 -29.640 1.00 45.28 251 ALA A C 1
ATOM 1973 O O . ALA A 1 251 ? 0.694 -6.289 -28.955 1.00 45.28 251 ALA A O 1
ATOM 1974 N N . THR A 1 252 ? 1.665 -5.359 -30.763 1.00 36.91 252 THR A N 1
ATOM 1975 C CA . THR A 1 252 ? 0.468 -4.743 -31.357 1.00 36.91 252 THR A CA 1
ATOM 1976 C C . THR A 1 252 ? -0.531 -5.811 -31.805 1.00 36.91 252 THR A C 1
ATOM 1978 O O . THR A 1 252 ? -0.751 -6.070 -32.985 1.00 36.91 252 THR A O 1
ATOM 1981 N N . THR A 1 253 ? -1.156 -6.473 -30.844 1.00 37.62 253 THR A N 1
ATOM 1982 C CA . THR A 1 253 ? -2.191 -7.465 -31.073 1.00 37.62 253 THR A CA 1
ATOM 1983 C C . THR A 1 253 ? -3.520 -6.728 -31.115 1.00 37.62 253 THR A C 1
ATOM 1985 O O . THR A 1 253 ? -3.997 -6.161 -30.135 1.00 37.62 253 THR A O 1
ATOM 1988 N N . LYS A 1 254 ? -4.104 -6.670 -32.315 1.00 32.25 254 LYS A N 1
ATOM 1989 C CA . LYS A 1 254 ? -5.460 -6.165 -32.530 1.00 32.25 254 LYS A CA 1
ATOM 1990 C C . LYS A 1 254 ? -6.426 -7.034 -31.728 1.00 32.25 254 LYS A C 1
ATOM 1992 O O . LYS A 1 254 ? -6.726 -8.153 -32.141 1.00 32.25 254 LYS A O 1
ATOM 1997 N N . HIS A 1 255 ? -6.915 -6.530 -30.601 1.00 35.56 255 HIS A N 1
ATOM 1998 C CA . HIS A 1 255 ? -7.996 -7.195 -29.889 1.00 35.56 255 HIS A CA 1
ATOM 1999 C C . HIS A 1 255 ? -9.298 -7.128 -30.706 1.00 35.56 255 HIS A C 1
ATOM 2001 O O . HIS A 1 255 ? -9.590 -6.100 -31.326 1.00 35.56 255 HIS A O 1
ATOM 2007 N N . PRO A 1 256 ? -10.093 -8.211 -30.723 1.00 32.59 256 PRO A N 1
ATOM 2008 C CA . PRO A 1 256 ? -11.404 -8.212 -31.351 1.00 32.59 256 PRO A CA 1
ATOM 2009 C C . PRO A 1 256 ? -12.327 -7.234 -30.616 1.00 32.59 256 PRO A C 1
ATOM 2011 O O . PRO A 1 256 ? -12.404 -7.224 -29.388 1.00 32.59 256 PRO A O 1
ATOM 2014 N N . SER A 1 257 ? -13.018 -6.397 -31.387 1.00 30.12 257 SER A N 1
ATOM 2015 C CA . SER A 1 257 ? -13.931 -5.367 -30.899 1.00 30.12 257 SER A CA 1
ATOM 2016 C C . SER A 1 257 ? -14.986 -5.944 -29.953 1.00 30.12 257 SER A C 1
ATOM 2018 O O . SER A 1 257 ? -15.800 -6.783 -30.347 1.00 30.12 257 SER A O 1
ATOM 2020 N N . SER A 1 258 ? -15.018 -5.446 -28.720 1.00 38.41 258 SER A N 1
ATOM 2021 C CA . SER A 1 258 ? -16.043 -5.727 -27.716 1.00 38.41 258 SER A CA 1
ATOM 2022 C C . SER A 1 258 ? -17.354 -4.998 -28.046 1.00 38.41 258 SER A C 1
ATOM 2024 O O . SER A 1 258 ? -17.779 -4.074 -27.361 1.00 38.41 258 SER A O 1
ATOM 2026 N N . SER A 1 259 ? -18.037 -5.428 -29.108 1.00 35.41 259 SER A N 1
ATOM 2027 C CA . SER A 1 259 ? -19.404 -5.003 -29.429 1.00 35.41 259 SER A CA 1
ATOM 2028 C C . SER A 1 259 ? -20.377 -6.183 -29.339 1.00 35.41 259 SER A C 1
ATOM 2030 O O . SER A 1 259 ? -20.851 -6.666 -30.363 1.00 35.41 259 SER A O 1
ATOM 2032 N N . SER A 1 260 ? -20.674 -6.694 -28.138 1.00 37.75 260 SER A N 1
ATOM 2033 C CA . SER A 1 260 ? -21.792 -7.656 -27.985 1.00 37.75 260 SER A CA 1
ATOM 2034 C C . SER A 1 260 ? -22.338 -7.898 -26.571 1.00 37.75 260 SER A C 1
ATOM 2036 O O . SER A 1 260 ? -23.198 -8.758 -26.412 1.00 37.75 260 SER A O 1
ATOM 2038 N N . ARG A 1 261 ? -21.946 -7.147 -25.533 1.00 37.41 261 ARG A N 1
ATOM 2039 C CA . ARG A 1 261 ? -22.555 -7.299 -24.192 1.00 37.41 261 ARG A CA 1
ATOM 2040 C C . ARG A 1 261 ? -22.996 -5.972 -23.590 1.00 37.41 261 ARG A C 1
ATOM 2042 O O . 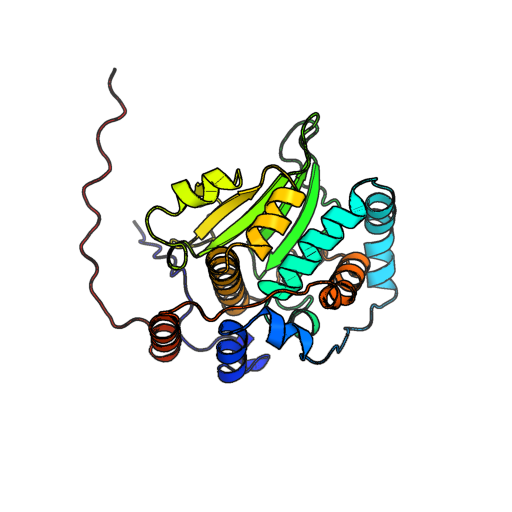ARG A 1 261 ? -22.502 -5.557 -22.555 1.00 37.41 261 ARG A O 1
ATOM 2049 N N . GLN A 1 262 ? -23.936 -5.307 -24.253 1.00 36.94 262 GLN A N 1
ATOM 2050 C CA . GLN A 1 262 ? -24.789 -4.287 -23.635 1.00 36.94 262 GLN A CA 1
ATOM 2051 C C . GLN A 1 262 ? -26.062 -4.134 -24.474 1.00 36.94 262 GLN A C 1
ATOM 2053 O O . GLN A 1 262 ? -26.131 -3.306 -25.378 1.00 36.94 262 GLN A O 1
ATOM 2058 N N . ARG A 1 263 ? -27.053 -4.981 -24.196 1.00 38.03 263 ARG A N 1
ATOM 2059 C CA . ARG A 1 263 ? -28.489 -4.755 -24.412 1.00 38.03 263 ARG A CA 1
ATOM 2060 C C . ARG A 1 263 ? -29.221 -5.876 -23.683 1.00 38.03 263 ARG A C 1
ATOM 2062 O O . ARG A 1 263 ? -28.982 -7.032 -23.991 1.00 38.03 263 ARG A O 1
ATOM 2069 N N . ASP A 1 264 ? -29.980 -5.477 -22.665 1.00 38.81 264 ASP A N 1
ATOM 2070 C CA . ASP A 1 264 ? -31.201 -6.112 -22.133 1.00 38.81 264 ASP A CA 1
ATOM 2071 C C . ASP A 1 264 ? -31.265 -6.009 -20.607 1.00 38.81 264 ASP A C 1
ATOM 2073 O O . ASP A 1 264 ? -31.133 -6.975 -19.868 1.00 38.81 264 ASP A O 1
ATOM 2077 N N . ALA A 1 265 ? -31.469 -4.776 -20.139 1.00 39.75 265 ALA A N 1
ATOM 2078 C CA . ALA A 1 265 ? -32.063 -4.489 -18.836 1.00 39.75 265 ALA A CA 1
ATOM 2079 C C . ALA A 1 265 ? -32.597 -3.048 -18.845 1.00 39.75 265 ALA A C 1
ATOM 2081 O O . ALA A 1 265 ? -31.976 -2.148 -18.280 1.00 39.75 265 ALA A O 1
ATOM 2082 N N . ARG A 1 266 ? -33.696 -2.810 -19.578 1.00 39.47 266 ARG A N 1
ATOM 2083 C CA . ARG A 1 266 ? -34.626 -1.666 -19.418 1.00 39.47 266 ARG A CA 1
ATOM 2084 C C . ARG A 1 266 ? -35.810 -1.816 -20.385 1.00 39.47 266 ARG A C 1
ATOM 2086 O O . ARG A 1 266 ? -35.710 -1.405 -21.540 1.00 39.47 266 ARG A O 1
ATOM 2093 N N . ARG A 1 267 ? -36.875 -2.438 -19.874 1.00 40.06 267 ARG A N 1
ATOM 2094 C CA . ARG A 1 267 ? -38.279 -2.604 -20.327 1.00 40.06 267 ARG A CA 1
ATOM 2095 C C . ARG A 1 267 ? -38.706 -3.885 -19.591 1.00 40.06 267 ARG A C 1
ATOM 2097 O O . ARG A 1 267 ? -38.067 -4.903 -19.813 1.00 40.06 267 ARG A O 1
ATOM 2104 N N . GLU A 1 268 ? -39.596 -3.912 -18.613 1.00 42.34 268 GLU A N 1
ATOM 2105 C CA . GLU A 1 268 ? -40.761 -3.102 -18.229 1.00 42.34 268 GLU A CA 1
ATOM 2106 C C . GLU A 1 268 ? -40.863 -3.023 -16.697 1.00 42.34 268 GLU A C 1
ATOM 2108 O O . GLU A 1 268 ? -40.270 -3.896 -16.021 1.00 42.34 268 GLU A O 1
#

Radius of gyration: 18.79 Å; chains: 1; bounding box: 59×41×54 Å

pLDDT: mean 84.45, std 19.2, range [26.34, 98.56]

Foldseek 3Di:
DDPPQLPLFDADDFPVCVQAPPVLLLVCLQFVQVSLVPQDQPADDQDPVLQVLQPPLVVVLVPDPCSVLVLQLLLLCCNQAAPNCRSQELWFKFKFAFDPDDPDVQKTWGMFIDGQADTAKTWIDHNPAEIKIKGKFFCVLQDVVCQVVCVVLPKHWPQDDDPNNGPRIIMIMGRYSVSSVVCSQPDLSRSSRSNSSNVRRSRVHTHDPCSSNGNSVSSVSSSVCSVVDPHDNDRPPPVVVVSVCSVPPDDPDDDDDPDDPDDDDDDD